Protein AF-A0AAD8Y9Z1-F1 (afdb_monomer)

Solvent-accessible surface area (backbone atoms only — not comparable to full-atom values): 12744 Å² total; per-residue (Å²): 56,41,36,60,67,57,74,85,41,56,61,44,37,53,50,52,53,59,34,51,79,66,74,46,65,76,42,89,42,43,94,87,45,38,64,59,50,22,60,72,66,32,33,44,36,36,51,48,40,42,72,58,54,50,50,51,53,49,57,49,51,54,58,46,68,75,44,57,73,68,56,39,51,51,52,52,50,39,46,50,50,26,47,54,29,51,54,22,44,29,43,40,72,59,45,61,92,66,98,69,80,74,51,71,68,59,20,52,52,22,42,53,52,25,58,69,42,42,66,60,38,51,51,32,36,68,74,53,27,45,61,58,40,41,62,57,20,61,48,61,63,38,37,42,32,36,90,58,84,56,58,43,71,57,52,51,50,38,51,46,53,73,42,52,72,33,42,36,38,56,42,80,92,58,75,33,56,45,24,32,32,38,95,92,57,61,47,81,51,70,82,51,36,55,44,61,40,92,100,48,88,86,80,92,74,64,89,83,58,79,74,72,92,59,89,71,76,79,77,77,75,77,77,91,124

Radius of gyration: 19.76 Å; Cα contacts (8 Å, |Δi|>4): 300; chains: 1; bounding box: 52×47×56 Å

Mean predicted aligned error: 6.7 Å

InterPro domains:
  IPR000873 AMP-dependent synthetase/ligase domain [PF00501] (1-208)
  IPR042099 ANL, N-terminal domain [G3DSA:3.40.50.12780] (1-222)
  IPR052987 Chloroplastic ATP-dependent AMP-binding Enzymes [PTHR43813] (1-208)

Foldseek 3Di:
DEEADDCPPLVVVVVVVVCVVVVHDYDYDHLVCQLVCLLVVLDQEYEDEQVSLVVLLVVLVVVLVPDDPVSVVLLVVLLVLLLLLLVLVCLLLQLEDDPDGRDPVSNVVSVVSNVVSVVVNVVCLVPPLCVSCVSSSVNYNEYEYEDDFHALVSVSSCSSSVHHYKYFYAPPVGSGTFAIADPSRHNRDHPDRHGGDVVHDDDDDDPPPPDDPDPDPDDDPPDDD

Sequence (225 aa):
MVTMLPVWHITERAAELCMFSRGCKLVYSSVKHVKADLALHKPHWMMLVPRVLEKISLGVQEKFAKKSKLARMMIHFFTMVAAKKNEHLNIAKGQVIGEKKPNPLRRLYARCVATLLTPLDLLGTALVWRKVKQALGGRQRLIVCGGSALSGKVEDFFSNVEVLLIVGYGLTECSPLLCHRRSDRNLIADGCVGYPLTKTEVRVVDPDAFVQDVERAPVSTVQRG

Secondary structure (DSSP, 8-state):
-EE-S-TTSHHHHHHHHHHHTTTPPPEE--TTTHHHHHHHH--SEEEE-HHHHHHHHHHHHHHHHTS-HHHHHHHHHHHHHHHHHHHHHHHHHT---SSSPPPHHHHHHHHHHHHHHHHHHHHHIIIIIHHHHHHTTS---EEEE-SS---HHHHHHHHHTT--EEEEE--GGGSS-SEE--SSS----TT---EEPTT-------TTS------PPPPP-----

pLDDT: mean 87.61, std 12.17, range [33.31, 96.31]

Nearest PDB structures (foldseek):
  3ipl-assembly1_A  TM=7.921E-01  e=1.518E-04  Staphylococcus aureus subsp. aureus N315
  5oe3-assembly3_C  TM=8.035E-01  e=4.103E-04  Pseudomonas aeruginosa PAO1
  5oe6-assembly3_C  TM=8.141E-01  e=6.945E-04  Pseudomonas aeruginosa PAO1
  5bur-assembly1_A  TM=7.218E-01  e=1.918E-04  Bacillus subtilis subsp. subtilis str. 168
  5c5h-assembly1_A  TM=7.646E-01  e=4.612E-04  Escherichia coli K-12

Structure (mmCIF, N/CA/C/O backbone):
data_AF-A0AAD8Y9Z1-F1
#
_entry.id   AF-A0AAD8Y9Z1-F1
#
loop_
_atom_site.group_PDB
_atom_site.id
_atom_site.type_symbol
_atom_site.label_atom_id
_atom_site.label_alt_id
_atom_site.label_comp_id
_atom_site.label_asym_id
_atom_site.label_entity_id
_atom_site.label_seq_id
_atom_site.pdbx_PDB_ins_code
_atom_site.Cartn_x
_atom_site.Cartn_y
_atom_site.Cartn_z
_atom_site.occupancy
_atom_site.B_iso_or_equiv
_atom_site.auth_seq_id
_atom_site.auth_comp_id
_atom_site.auth_asym_id
_atom_site.auth_atom_id
_atom_site.pdbx_PDB_model_num
ATOM 1 N N . MET A 1 1 ? -10.982 6.403 -8.120 1.00 92.56 1 MET A N 1
ATOM 2 C CA . MET A 1 1 ? -9.688 6.597 -7.450 1.00 92.56 1 MET A CA 1
ATOM 3 C C . MET A 1 1 ? -9.712 7.958 -6.784 1.00 92.56 1 MET A C 1
ATOM 5 O O . MET A 1 1 ? -10.226 8.882 -7.401 1.00 92.56 1 MET A O 1
ATOM 9 N N . VAL A 1 2 ? -9.241 8.066 -5.542 1.00 93.31 2 VAL A N 1
ATOM 10 C CA . VAL A 1 2 ? -8.924 9.376 -4.951 1.00 93.31 2 VAL A CA 1
ATOM 11 C C . VAL A 1 2 ? -7.457 9.661 -5.226 1.00 93.31 2 VAL A C 1
ATOM 13 O O . VAL A 1 2 ? -6.614 8.788 -5.003 1.00 93.31 2 VAL A O 1
ATOM 16 N N . THR A 1 3 ? -7.191 10.865 -5.715 1.00 91.12 3 THR A N 1
ATOM 17 C CA . THR A 1 3 ? -5.856 11.372 -6.002 1.00 91.12 3 THR A CA 1
ATOM 18 C C . THR A 1 3 ? -5.578 12.647 -5.220 1.00 91.12 3 THR A C 1
ATOM 20 O O . THR A 1 3 ? -6.490 13.412 -4.902 1.00 91.12 3 THR A O 1
ATOM 23 N N . MET A 1 4 ? -4.309 12.841 -4.871 1.00 87.31 4 MET A N 1
ATOM 24 C CA . MET A 1 4 ? -3.815 14.011 -4.147 1.00 87.31 4 MET A CA 1
ATOM 25 C C . MET A 1 4 ? -2.599 14.656 -4.806 1.00 87.31 4 MET A C 1
ATOM 27 O O . MET A 1 4 ? -2.107 15.673 -4.312 1.00 87.31 4 MET A O 1
ATOM 31 N N . LEU A 1 5 ? -2.075 14.034 -5.860 1.00 87.88 5 LEU A N 1
ATOM 32 C CA . LEU A 1 5 ? -0.939 14.551 -6.598 1.00 87.88 5 LEU A CA 1
ATOM 33 C C . LEU A 1 5 ? -1.440 15.487 -7.704 1.00 87.88 5 LEU A C 1
ATOM 35 O O . LEU A 1 5 ? -2.553 15.319 -8.203 1.00 87.88 5 LEU A O 1
ATOM 39 N N . PRO A 1 6 ? -0.644 16.487 -8.100 1.00 89.00 6 PRO A N 1
ATOM 40 C CA . PRO A 1 6 ? -0.992 17.311 -9.243 1.00 89.00 6 PRO A CA 1
ATOM 41 C C . PRO A 1 6 ? -0.993 16.513 -10.550 1.00 89.00 6 PRO A C 1
ATOM 43 O O . PRO A 1 6 ? -0.136 15.655 -10.757 1.00 89.00 6 PRO A O 1
ATOM 46 N N . VAL A 1 7 ? -1.875 16.885 -11.479 1.00 89.56 7 VAL A N 1
ATOM 47 C CA . VAL A 1 7 ? -2.015 16.247 -12.804 1.00 89.56 7 VAL A CA 1
ATOM 48 C C . VAL A 1 7 ? -0.753 16.302 -13.674 1.00 89.56 7 VAL A C 1
ATOM 50 O O . VAL A 1 7 ? -0.623 15.518 -14.609 1.00 89.56 7 VAL A O 1
ATOM 53 N N . TRP A 1 8 ? 0.178 17.218 -13.392 1.00 90.81 8 TRP A N 1
ATOM 54 C CA . TRP A 1 8 ? 1.470 17.313 -14.084 1.00 90.81 8 TRP A CA 1
ATOM 55 C C . TRP A 1 8 ? 2.547 16.393 -13.496 1.00 90.81 8 TRP A C 1
ATOM 57 O O . TRP A 1 8 ? 3.600 16.218 -14.103 1.00 90.81 8 TRP A O 1
ATOM 67 N N . HIS A 1 9 ? 2.310 15.782 -12.332 1.00 91.62 9 HIS A N 1
ATOM 68 C CA . HIS A 1 9 ? 3.215 14.777 -11.791 1.00 91.62 9 HIS A CA 1
ATOM 69 C C . HIS A 1 9 ? 3.069 13.481 -12.594 1.00 91.62 9 HIS A C 1
ATOM 71 O O . HIS A 1 9 ? 1.982 12.906 -12.660 1.00 91.62 9 HIS A O 1
ATOM 77 N N . ILE A 1 10 ? 4.158 12.985 -13.185 1.00 92.56 10 ILE A N 1
ATOM 78 C CA . ILE A 1 10 ? 4.092 11.901 -14.177 1.00 92.56 10 ILE A CA 1
ATOM 79 C C . ILE A 1 10 ? 3.438 10.615 -13.641 1.00 92.56 10 ILE A C 1
ATOM 81 O O . ILE A 1 10 ? 2.649 9.986 -14.345 1.00 92.56 10 ILE A O 1
ATOM 85 N N . THR A 1 11 ? 3.690 10.249 -12.377 1.00 91.31 11 THR A N 1
ATOM 86 C CA . THR A 1 11 ? 3.082 9.065 -11.748 1.00 91.31 11 THR A CA 1
ATOM 87 C C . THR A 1 11 ? 1.577 9.213 -11.631 1.00 91.31 11 THR A C 1
ATOM 89 O O . THR A 1 11 ? 0.845 8.253 -11.862 1.00 91.31 11 THR A O 1
ATOM 92 N N . GLU A 1 12 ? 1.120 10.423 -11.319 1.00 91.94 12 GLU A N 1
ATOM 93 C CA . GLU A 1 12 ? -0.300 10.697 -11.199 1.00 91.94 12 GLU A CA 1
ATOM 94 C C . GLU A 1 12 ? -0.952 10.704 -12.572 1.00 91.94 12 GLU A C 1
ATOM 96 O O . GLU A 1 12 ? -1.912 9.978 -12.799 1.00 91.94 12 GLU A O 1
ATOM 101 N N . ARG A 1 13 ? -0.355 11.416 -13.531 1.00 93.06 13 ARG A N 1
ATOM 102 C CA . ARG A 1 13 ? -0.834 11.455 -14.912 1.00 93.06 13 ARG A CA 1
ATOM 103 C C . ARG A 1 13 ? -1.013 10.051 -15.493 1.00 93.06 13 ARG A C 1
ATOM 105 O O . ARG A 1 13 ? -2.051 9.759 -16.082 1.00 93.06 13 ARG A O 1
ATOM 112 N N . ALA A 1 14 ? -0.030 9.170 -15.302 1.00 92.69 14 ALA A N 1
ATOM 113 C CA . ALA A 1 14 ? -0.107 7.784 -15.758 1.00 92.69 14 ALA A CA 1
ATOM 114 C C . ALA A 1 14 ? -1.211 6.988 -15.035 1.00 92.69 14 ALA A C 1
ATOM 116 O O . ALA A 1 14 ? -1.967 6.255 -15.680 1.00 92.69 14 ALA A O 1
ATOM 117 N N . ALA A 1 15 ? -1.338 7.143 -13.712 1.00 92.12 15 ALA A N 1
ATOM 118 C CA . ALA A 1 15 ? -2.382 6.487 -12.927 1.00 92.12 15 ALA A CA 1
ATOM 119 C C . ALA A 1 15 ? -3.789 6.952 -13.340 1.00 92.12 15 ALA A C 1
ATOM 121 O O . ALA A 1 15 ? -4.679 6.121 -13.531 1.00 92.12 15 ALA A O 1
ATOM 122 N N . GLU A 1 16 ? -3.989 8.254 -13.543 1.00 94.00 16 GLU A N 1
ATOM 123 C CA . GLU A 1 16 ? -5.253 8.833 -13.999 1.00 94.00 16 GLU A CA 1
ATOM 124 C C . GLU A 1 16 ? -5.655 8.302 -15.371 1.00 94.00 16 GLU A C 1
ATOM 126 O O . GLU A 1 16 ? -6.776 7.826 -15.523 1.00 94.00 16 GLU A O 1
ATOM 131 N N . LEU A 1 17 ? -4.748 8.302 -16.353 1.00 94.00 17 LEU A N 1
ATOM 132 C CA . LEU A 1 17 ? -5.020 7.761 -17.691 1.00 94.00 17 LEU A CA 1
ATOM 133 C C . LEU A 1 17 ? -5.364 6.261 -17.643 1.00 94.00 17 LEU A C 1
ATOM 135 O O . LEU A 1 17 ? -6.298 5.798 -18.305 1.00 94.00 17 LEU A O 1
ATOM 139 N N . CYS A 1 18 ? -4.662 5.493 -16.806 1.00 92.62 18 CYS A N 1
ATOM 140 C CA . CYS A 1 18 ? -4.947 4.074 -16.584 1.00 92.62 18 CYS A CA 1
ATOM 141 C C . CYS A 1 18 ? -6.341 3.842 -15.974 1.00 92.62 18 CYS A C 1
ATOM 143 O O . CYS A 1 18 ? -7.026 2.873 -16.313 1.00 92.62 18 CYS A O 1
ATOM 145 N N . MET A 1 19 ? -6.782 4.735 -15.090 1.00 94.50 19 MET A N 1
ATOM 146 C CA . MET A 1 19 ? -8.105 4.679 -14.473 1.00 94.50 19 MET A CA 1
ATOM 147 C C . MET A 1 19 ? -9.204 5.177 -15.418 1.00 94.50 19 MET A C 1
ATOM 149 O O . MET A 1 19 ? -10.253 4.540 -15.510 1.00 94.50 19 MET A O 1
ATOM 153 N N . PHE A 1 20 ? -8.967 6.260 -16.159 1.00 93.00 20 PHE A N 1
ATOM 154 C CA . PHE A 1 20 ? -9.898 6.787 -17.157 1.00 93.00 20 PHE A CA 1
ATOM 155 C C . PHE A 1 20 ? -10.171 5.776 -18.269 1.00 93.00 20 PHE A C 1
ATOM 157 O O . PHE A 1 20 ? -11.331 5.532 -18.587 1.00 93.00 20 PHE A O 1
ATOM 164 N N .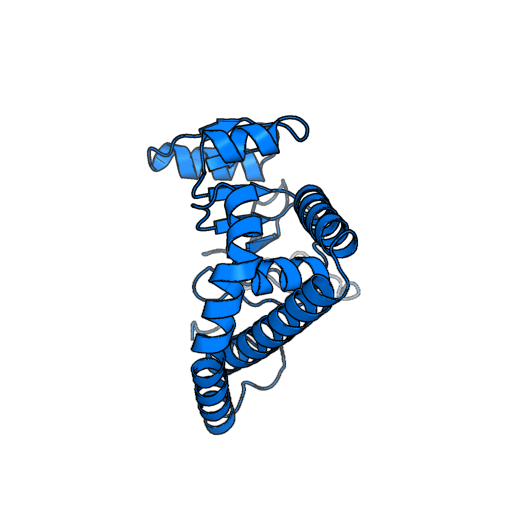 SER A 1 21 ? -9.134 5.107 -18.787 1.00 96.31 21 SER A N 1
ATOM 165 C CA . SER A 1 21 ? -9.290 4.033 -19.787 1.00 96.31 21 SER A CA 1
ATOM 166 C C . SER A 1 21 ? -10.110 2.833 -19.290 1.00 96.31 21 SER A C 1
ATOM 168 O O . SER A 1 21 ? -10.553 2.014 -20.089 1.00 96.31 21 SER A O 1
ATOM 170 N N . ARG A 1 22 ? -10.348 2.731 -17.977 1.00 95.25 22 ARG A N 1
ATOM 171 C CA . ARG A 1 22 ? -11.180 1.702 -17.332 1.00 95.25 22 ARG A CA 1
ATOM 172 C C . ARG A 1 22 ? -12.556 2.216 -16.898 1.00 95.25 22 ARG A C 1
ATOM 174 O O . ARG A 1 22 ? -13.256 1.516 -16.171 1.00 95.25 22 ARG A O 1
ATOM 181 N N . GLY A 1 23 ? -12.932 3.438 -17.282 1.00 94.88 23 GLY A N 1
ATOM 182 C CA . GLY A 1 23 ? -14.198 4.056 -16.876 1.00 94.88 23 GLY A CA 1
ATOM 183 C C . GLY A 1 23 ? -14.288 4.340 -15.372 1.00 94.88 23 GLY A C 1
ATOM 184 O O . GLY A 1 23 ? -15.381 4.449 -14.815 1.00 94.88 23 GLY A O 1
ATOM 185 N N . CYS A 1 24 ? -13.153 4.428 -14.674 1.00 94.44 24 CYS A N 1
ATOM 186 C CA . CYS A 1 24 ? -13.145 4.690 -13.241 1.00 94.44 24 CYS A CA 1
ATOM 187 C C . CYS A 1 24 ? -13.461 6.162 -12.950 1.00 94.44 24 CYS A C 1
ATOM 189 O O . CYS A 1 24 ? -12.856 7.069 -13.513 1.00 94.44 24 CYS A O 1
ATOM 191 N N . LYS A 1 25 ? -14.312 6.407 -11.948 1.00 93.88 25 LYS A N 1
ATOM 192 C CA . LYS A 1 25 ? -14.498 7.747 -11.375 1.00 93.88 25 LYS A CA 1
ATOM 193 C C . LYS A 1 25 ? -13.212 8.228 -10.698 1.00 93.88 25 LYS A C 1
ATOM 195 O O . LYS A 1 25 ? -12.722 7.557 -9.780 1.00 93.88 25 LYS A O 1
ATOM 200 N N . LEU A 1 26 ? -12.716 9.398 -11.088 1.00 94.31 26 LEU A N 1
ATOM 201 C CA . LEU A 1 26 ? -11.628 10.103 -10.410 1.00 94.31 26 LEU A CA 1
ATOM 202 C C . LEU A 1 26 ? -12.170 11.168 -9.456 1.00 94.31 26 LEU A C 1
ATOM 204 O O . LEU A 1 26 ? -13.199 11.786 -9.717 1.00 94.31 26 LEU A O 1
ATOM 208 N N . VAL A 1 27 ? -11.492 11.336 -8.325 1.00 94.38 27 VAL A N 1
ATOM 209 C CA . VAL A 1 27 ? -11.802 12.342 -7.308 1.00 94.38 27 VAL A CA 1
ATOM 210 C C . VAL A 1 27 ? -10.501 13.041 -6.950 1.00 94.38 27 VAL A C 1
ATOM 212 O O . VAL A 1 27 ? -9.602 12.417 -6.383 1.00 94.38 27 VAL A O 1
ATOM 215 N N . TYR A 1 28 ? -10.427 14.325 -7.276 1.00 93.12 28 TYR A N 1
ATOM 216 C CA . TYR A 1 28 ? -9.308 15.188 -6.932 1.00 93.12 28 TYR A CA 1
ATOM 217 C C . TYR A 1 28 ? -9.497 15.723 -5.517 1.00 93.12 28 TYR A C 1
ATOM 219 O O . TYR A 1 28 ? -10.516 16.334 -5.211 1.00 93.12 28 TYR A O 1
ATOM 227 N N . SER A 1 29 ? -8.518 15.467 -4.659 1.00 92.38 29 SER A N 1
ATOM 228 C CA . SER A 1 29 ? -8.530 15.839 -3.248 1.00 92.38 29 SER A CA 1
ATOM 229 C C . SER A 1 29 ? -7.246 16.593 -2.898 1.00 92.38 29 SER A C 1
ATOM 231 O O . SER A 1 29 ? -6.248 16.540 -3.610 1.00 92.38 29 SER A O 1
ATOM 233 N N . SER A 1 30 ? -7.233 17.266 -1.749 1.00 87.50 30 SER A N 1
ATOM 234 C CA . SER A 1 30 ? -6.025 17.880 -1.185 1.00 87.50 30 SER A CA 1
ATOM 235 C C . SER A 1 30 ? -5.745 17.372 0.227 1.00 87.50 30 SER A C 1
ATOM 237 O O . SER A 1 30 ? -6.604 16.755 0.857 1.00 87.50 30 SER A O 1
ATOM 239 N N . VAL A 1 31 ? -4.545 17.633 0.762 1.00 83.19 31 VAL A N 1
ATOM 240 C CA . VAL A 1 31 ? -4.156 17.225 2.133 1.00 83.19 31 VAL A CA 1
ATOM 241 C C . VAL A 1 31 ? -5.151 17.716 3.187 1.00 83.19 31 VAL A C 1
ATOM 243 O O . VAL A 1 31 ? -5.361 17.043 4.193 1.00 83.19 31 VAL A O 1
ATOM 246 N N . LYS A 1 32 ? -5.799 18.859 2.938 1.00 86.38 32 LYS A N 1
ATOM 247 C CA . LYS A 1 32 ? -6.804 19.439 3.834 1.00 86.38 32 LYS A CA 1
ATOM 248 C C . LYS A 1 32 ? -8.147 18.698 3.770 1.00 86.38 32 LYS A C 1
ATOM 250 O O . LYS A 1 32 ? -8.758 18.481 4.812 1.00 86.38 32 LYS A O 1
ATOM 255 N N . HIS A 1 33 ? -8.585 18.285 2.579 1.00 89.81 33 HIS A N 1
ATOM 256 C CA . HIS A 1 33 ? -9.934 17.742 2.354 1.00 89.81 33 HIS A CA 1
ATOM 257 C C . HIS A 1 33 ? -10.002 16.212 2.295 1.00 89.81 33 HIS A C 1
ATOM 259 O O . HIS A 1 33 ? -11.079 15.651 2.484 1.00 89.81 33 HIS A O 1
ATOM 265 N N . VAL A 1 34 ? -8.862 15.520 2.175 1.00 87.44 34 VAL A N 1
ATOM 266 C CA . VAL A 1 34 ? -8.807 14.060 1.979 1.00 87.44 34 VAL A CA 1
ATOM 267 C C . VAL A 1 34 ? -9.645 13.270 2.970 1.00 87.44 34 VAL A C 1
ATOM 269 O O . VAL A 1 34 ? -10.324 12.325 2.594 1.00 87.44 34 VAL A O 1
ATOM 272 N N . LYS A 1 35 ? -9.674 13.663 4.242 1.00 87.50 35 LYS A N 1
ATOM 273 C CA . LYS A 1 35 ? -10.479 12.959 5.242 1.00 87.50 35 LYS A CA 1
ATOM 274 C C . LYS A 1 35 ? -11.981 13.023 4.922 1.00 87.50 35 LYS A C 1
ATOM 276 O O . LYS A 1 35 ? -12.674 12.023 5.095 1.00 87.50 35 LYS A O 1
ATOM 281 N N . ALA A 1 36 ? -12.474 14.185 4.494 1.00 90.81 36 ALA A N 1
ATOM 282 C CA . ALA A 1 36 ? -13.869 14.369 4.106 1.00 90.81 36 ALA A CA 1
ATOM 283 C C . ALA A 1 36 ? -14.168 13.622 2.798 1.00 90.81 36 ALA A C 1
ATOM 285 O O . ALA A 1 36 ? -15.143 12.875 2.728 1.00 90.81 36 ALA A O 1
ATOM 286 N N . ASP A 1 37 ? -13.271 13.721 1.817 1.00 93.12 37 ASP A N 1
ATOM 287 C CA . ASP A 1 37 ? -13.437 13.099 0.500 1.00 93.12 37 ASP A CA 1
ATOM 288 C C . ASP A 1 37 ? -13.409 11.566 0.574 1.00 93.12 37 ASP A C 1
ATOM 290 O O . ASP A 1 37 ? -14.201 10.888 -0.087 1.00 93.12 37 ASP A O 1
ATOM 294 N N . LEU A 1 38 ? -12.556 10.993 1.431 1.00 91.69 38 LEU A N 1
ATOM 295 C CA . LEU A 1 38 ? -12.525 9.553 1.702 1.00 91.69 38 LEU A CA 1
ATOM 296 C C . LEU A 1 38 ? -13.829 9.068 2.343 1.00 91.69 38 LEU A C 1
ATOM 298 O O . LEU A 1 38 ? -14.337 8.010 1.962 1.00 91.69 38 LEU A O 1
ATOM 302 N N . ALA A 1 39 ? -14.391 9.836 3.281 1.00 91.19 39 ALA A N 1
ATOM 303 C CA . ALA A 1 39 ? -15.659 9.500 3.923 1.00 91.19 39 ALA A CA 1
ATOM 304 C C . ALA A 1 39 ? -16.847 9.592 2.947 1.00 91.19 39 ALA A C 1
ATOM 306 O O . ALA A 1 39 ? -17.733 8.733 2.981 1.00 91.19 39 ALA A O 1
ATOM 307 N N . LEU A 1 40 ? -16.836 10.593 2.061 1.00 94.25 40 LEU A N 1
ATOM 308 C CA . LEU A 1 40 ? -17.886 10.840 1.074 1.00 94.25 40 LEU A CA 1
ATOM 309 C C . LEU A 1 40 ? -17.848 9.829 -0.079 1.00 94.25 40 LEU A C 1
ATOM 311 O O . LEU A 1 40 ? -18.849 9.183 -0.388 1.00 94.25 40 LEU A O 1
ATOM 315 N N . HIS A 1 41 ? -16.692 9.670 -0.725 1.00 94.69 41 HIS A N 1
ATOM 316 C CA . HIS A 1 41 ? -16.572 8.890 -1.957 1.00 94.69 41 HIS A CA 1
ATOM 317 C C . HIS A 1 41 ? -16.192 7.425 -1.733 1.00 94.69 41 HIS A C 1
ATOM 319 O O . HIS A 1 41 ? -16.447 6.595 -2.614 1.00 94.69 41 HIS A O 1
ATOM 325 N N . LYS A 1 42 ? -15.625 7.084 -0.567 1.00 94.50 42 LYS A N 1
ATOM 326 C CA . LYS A 1 42 ? -15.272 5.711 -0.164 1.00 94.50 42 LYS A CA 1
ATOM 327 C C . LYS A 1 42 ? -14.532 4.958 -1.286 1.00 94.50 42 LYS A C 1
ATOM 329 O O . LYS A 1 42 ? -15.108 4.023 -1.859 1.00 94.50 42 LYS A O 1
ATOM 334 N N . PRO A 1 43 ? -13.328 5.403 -1.690 1.00 94.56 43 PRO A N 1
ATOM 335 C CA . PRO A 1 43 ? -12.662 4.915 -2.896 1.00 94.56 43 PRO A CA 1
ATOM 336 C C . PRO A 1 43 ? -12.155 3.474 -2.764 1.00 94.56 43 PRO A C 1
ATOM 338 O O . PRO A 1 43 ? -11.796 3.020 -1.684 1.00 94.56 43 PRO A O 1
ATOM 341 N N . HIS A 1 44 ? -12.057 2.779 -3.901 1.00 94.88 44 HIS A N 1
ATOM 342 C CA . HIS A 1 44 ? -11.407 1.464 -3.995 1.00 94.88 44 HIS A CA 1
ATOM 343 C C . HIS A 1 44 ? -9.891 1.560 -4.221 1.00 94.88 44 HIS A C 1
ATOM 345 O O . HIS A 1 44 ? -9.152 0.671 -3.811 1.00 94.88 44 HIS A O 1
ATOM 351 N N . TRP A 1 45 ? -9.442 2.633 -4.871 1.00 94.19 45 TRP A N 1
ATOM 352 C CA . TRP A 1 45 ? -8.052 2.861 -5.264 1.00 94.19 45 TRP A CA 1
ATOM 353 C C . TRP A 1 45 ? -7.622 4.235 -4.777 1.00 94.19 45 TRP A C 1
ATOM 355 O O . TRP A 1 45 ? -8.381 5.202 -4.935 1.00 94.19 45 TRP A O 1
ATOM 365 N N . MET A 1 46 ? -6.426 4.313 -4.208 1.00 93.81 46 MET A N 1
ATOM 366 C CA . MET A 1 46 ? -5.836 5.555 -3.722 1.00 93.81 46 MET A CA 1
ATOM 367 C C . MET A 1 46 ? -4.393 5.650 -4.199 1.00 93.81 46 MET A C 1
ATOM 369 O O . MET A 1 46 ? -3.636 4.693 -4.037 1.00 93.81 46 MET A O 1
ATOM 373 N N . MET A 1 47 ? -4.038 6.801 -4.763 1.00 92.31 47 MET A N 1
ATOM 374 C CA . MET A 1 47 ? -2.661 7.142 -5.101 1.00 92.31 47 MET A CA 1
ATOM 375 C C . MET A 1 47 ? -2.152 8.123 -4.048 1.00 92.31 47 MET A C 1
ATOM 377 O O . MET A 1 47 ? -2.664 9.238 -3.939 1.00 92.31 47 MET A O 1
ATOM 381 N N . LEU A 1 48 ? -1.219 7.676 -3.206 1.00 91.75 48 LEU A N 1
ATOM 382 C CA . LEU A 1 48 ? -0.729 8.438 -2.057 1.00 91.75 48 LEU A CA 1
ATOM 383 C C . LEU A 1 48 ? 0.797 8.524 -2.078 1.00 91.75 48 LEU A C 1
ATOM 385 O O . LEU A 1 48 ? 1.478 7.684 -2.653 1.00 91.75 48 LEU A O 1
ATOM 389 N N . VAL A 1 49 ? 1.339 9.538 -1.409 1.00 91.12 49 VAL A N 1
ATOM 390 C CA . VAL A 1 49 ? 2.787 9.695 -1.209 1.00 91.12 49 VAL A CA 1
ATOM 391 C C . VAL A 1 49 ? 3.192 9.266 0.202 1.00 91.12 49 VAL A C 1
ATOM 393 O O . VAL A 1 49 ? 2.359 9.368 1.116 1.00 91.12 49 VAL A O 1
ATOM 396 N N . PRO A 1 50 ? 4.461 8.873 0.432 1.00 91.88 50 PRO A N 1
ATOM 397 C CA . PRO A 1 50 ? 4.931 8.423 1.743 1.00 91.88 50 PRO A CA 1
ATOM 398 C C . PRO A 1 50 ? 4.578 9.377 2.882 1.00 91.88 50 PRO A C 1
ATOM 400 O O . PRO A 1 50 ? 4.034 8.958 3.901 1.00 91.88 50 PRO A O 1
ATOM 403 N N . ARG A 1 51 ? 4.730 10.687 2.665 1.00 90.44 51 ARG A N 1
ATOM 404 C CA . ARG A 1 51 ? 4.407 11.704 3.673 1.00 90.44 51 ARG A CA 1
ATOM 405 C C . ARG A 1 51 ? 2.941 11.701 4.118 1.00 90.44 51 ARG A C 1
ATOM 407 O O . ARG A 1 51 ? 2.641 12.024 5.267 1.00 90.44 51 ARG A O 1
ATOM 414 N N . VAL A 1 52 ? 2.012 11.381 3.217 1.00 90.06 52 VAL A N 1
ATOM 415 C CA . VAL A 1 52 ? 0.582 11.291 3.551 1.00 90.06 52 VAL A CA 1
ATOM 416 C C . VAL A 1 52 ? 0.318 10.020 4.354 1.00 90.06 52 VAL A C 1
ATOM 418 O O . VAL A 1 52 ? -0.381 1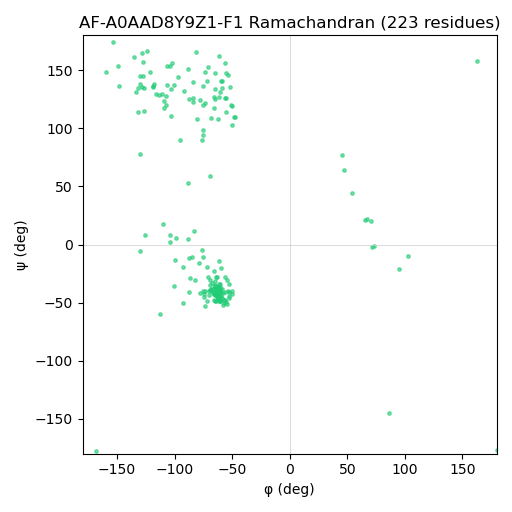0.080 5.364 1.00 90.06 52 VAL A O 1
ATOM 421 N N . LEU A 1 53 ? 0.922 8.897 3.959 1.00 92.25 53 LEU A N 1
ATOM 422 C CA . LEU A 1 53 ? 0.818 7.627 4.680 1.00 92.25 53 LEU A CA 1
ATOM 423 C C . LEU A 1 53 ? 1.379 7.719 6.100 1.00 92.25 53 LEU A C 1
ATOM 425 O O . LEU A 1 53 ? 0.700 7.306 7.036 1.00 92.25 53 LEU A O 1
ATOM 429 N N . GLU A 1 54 ? 2.546 8.341 6.270 1.00 93.25 54 GLU A N 1
ATOM 430 C CA . GLU A 1 54 ? 3.145 8.634 7.577 1.00 93.25 54 GLU A CA 1
ATOM 431 C C . GLU A 1 54 ? 2.209 9.457 8.464 1.00 93.25 54 GLU A C 1
ATOM 433 O O . GLU A 1 54 ? 1.978 9.123 9.625 1.00 93.25 54 GLU A O 1
ATOM 438 N N . LYS A 1 55 ? 1.626 10.535 7.924 1.00 91.12 55 LYS A N 1
ATOM 439 C CA . LYS A 1 55 ? 0.680 11.372 8.677 1.00 91.12 55 LYS A CA 1
ATOM 440 C C . LYS A 1 55 ? -0.567 10.593 9.087 1.00 91.12 55 LYS A C 1
ATOM 442 O O . LYS A 1 55 ? -1.061 10.775 10.198 1.00 91.12 55 LYS A O 1
ATOM 447 N N . ILE A 1 56 ? -1.076 9.727 8.211 1.00 90.56 56 ILE A N 1
ATOM 448 C CA . ILE A 1 56 ? -2.218 8.863 8.518 1.00 90.56 56 ILE A CA 1
ATOM 449 C C . ILE A 1 56 ? -1.848 7.876 9.629 1.00 90.56 56 ILE A C 1
ATOM 451 O O . ILE A 1 56 ? -2.596 7.769 10.602 1.00 90.56 56 ILE A O 1
ATOM 455 N N . SER A 1 57 ? -0.708 7.186 9.525 1.00 92.50 57 SER A N 1
ATOM 456 C CA . SER A 1 57 ? -0.280 6.213 10.535 1.00 92.50 57 SER A CA 1
ATOM 457 C C . SER A 1 57 ? -0.034 6.879 11.887 1.00 92.50 57 SER A C 1
ATOM 459 O O . SER A 1 57 ? -0.543 6.398 12.899 1.00 92.50 57 SER A O 1
ATOM 461 N N . LEU A 1 58 ? 0.647 8.029 11.910 1.00 92.88 58 LEU A N 1
ATOM 462 C CA . LEU A 1 58 ? 0.879 8.813 13.126 1.00 92.88 58 LEU A CA 1
ATOM 463 C C . LEU A 1 58 ? -0.441 9.277 13.749 1.00 92.88 58 LEU A C 1
ATOM 465 O O . LEU A 1 58 ? -0.684 9.043 14.929 1.00 92.88 58 LEU A O 1
ATOM 469 N N . GLY A 1 59 ? -1.355 9.835 12.950 1.00 91.31 59 GLY A N 1
ATOM 470 C CA . GLY A 1 59 ? -2.657 10.286 13.442 1.00 91.31 59 GLY A CA 1
ATOM 471 C C . GLY A 1 59 ? -3.535 9.152 13.991 1.00 91.31 59 GLY A C 1
ATOM 472 O O . GLY A 1 59 ? -4.370 9.378 14.871 1.00 91.31 59 GLY A O 1
ATOM 473 N N . VAL A 1 60 ? -3.371 7.919 13.500 1.00 92.12 60 VAL A N 1
ATOM 474 C CA . VAL A 1 60 ? -4.025 6.732 14.074 1.00 92.12 60 VAL A CA 1
ATOM 475 C C . VAL A 1 60 ? -3.352 6.321 15.386 1.00 92.12 60 VAL A C 1
ATOM 477 O O . VAL A 1 60 ? -4.051 6.092 16.374 1.00 92.12 60 VAL A O 1
ATOM 480 N N . GLN A 1 61 ? -2.020 6.286 15.427 1.00 91.06 61 GLN A N 1
ATOM 481 C CA . GLN A 1 61 ? -1.257 5.944 16.630 1.00 91.06 61 GLN A CA 1
ATOM 482 C C . GLN A 1 61 ? -1.515 6.932 17.779 1.00 91.06 61 GLN A C 1
ATOM 484 O O . GLN A 1 61 ? -1.751 6.505 18.907 1.00 91.06 61 GLN A O 1
ATOM 489 N N . GLU A 1 62 ? -1.597 8.234 17.506 1.00 92.81 62 GLU A N 1
ATOM 490 C CA . GLU A 1 62 ? -1.965 9.252 18.500 1.00 92.81 62 GLU A CA 1
ATOM 491 C C . GLU A 1 62 ? -3.373 9.030 19.068 1.00 92.81 62 GLU A C 1
ATOM 493 O O . GLU A 1 62 ? -3.606 9.154 20.275 1.00 92.81 62 GLU A O 1
ATOM 498 N N . LYS A 1 63 ? -4.338 8.660 18.214 1.00 91.06 63 LYS A N 1
ATOM 499 C CA . LYS A 1 63 ? -5.698 8.322 18.662 1.00 91.06 63 LYS A CA 1
ATOM 500 C C . LYS A 1 63 ? -5.715 7.077 19.534 1.00 91.06 63 LYS A C 1
ATOM 502 O O . LYS A 1 63 ? -6.528 7.008 20.452 1.00 91.06 63 LYS A O 1
ATOM 507 N N . PHE A 1 64 ? -4.853 6.104 19.253 1.00 91.44 64 PHE A N 1
ATOM 508 C CA . PHE A 1 64 ? -4.692 4.917 20.086 1.00 91.44 64 PHE A CA 1
ATOM 509 C C . PHE A 1 64 ? -4.026 5.254 21.422 1.00 91.44 64 PHE A C 1
ATOM 511 O O . PHE A 1 64 ? -4.491 4.784 22.459 1.00 91.44 64 PHE A O 1
ATOM 518 N N . ALA A 1 65 ? -3.022 6.132 21.428 1.00 90.19 65 ALA A N 1
ATOM 519 C CA . ALA A 1 65 ? -2.335 6.576 22.640 1.00 90.19 65 ALA A CA 1
ATOM 520 C C . ALA A 1 65 ? -3.272 7.290 23.633 1.00 90.19 65 ALA A C 1
ATOM 522 O O . ALA A 1 65 ? -3.137 7.110 24.841 1.00 90.19 65 ALA A O 1
ATOM 523 N N . LYS A 1 66 ? -4.269 8.033 23.134 1.00 92.94 66 LYS A N 1
ATOM 524 C CA . LYS A 1 66 ? -5.275 8.737 23.955 1.00 92.94 66 LYS A CA 1
ATOM 525 C C . LYS A 1 66 ? -6.366 7.830 24.550 1.00 92.94 66 LYS A C 1
ATOM 527 O O . LYS A 1 66 ? -7.227 8.316 25.279 1.00 92.94 66 LYS A O 1
ATOM 532 N N . LYS A 1 67 ? -6.397 6.530 24.230 1.00 92.38 67 LYS A N 1
ATOM 533 C CA . LYS A 1 67 ? -7.398 5.589 24.770 1.00 92.38 67 LYS A CA 1
ATOM 534 C C . LYS A 1 67 ? -7.027 5.092 26.175 1.00 92.38 67 LYS A C 1
ATOM 536 O O . LYS A 1 67 ? -5.893 5.224 26.634 1.00 92.38 67 LYS A O 1
ATOM 541 N N . SER A 1 68 ? -8.004 4.482 26.855 1.00 93.81 68 SER A N 1
ATOM 542 C CA . SER A 1 68 ? -7.813 3.868 28.174 1.00 93.81 68 SER A CA 1
ATOM 543 C C . SER A 1 68 ? -6.701 2.809 28.158 1.00 93.81 68 SER A C 1
ATOM 545 O O . SER A 1 68 ? -6.386 2.229 27.116 1.00 93.81 68 SER A O 1
ATOM 547 N N . LYS A 1 69 ? -6.098 2.536 29.325 1.00 93.12 69 LYS A N 1
ATOM 548 C CA . LYS A 1 69 ? -5.017 1.539 29.467 1.00 93.12 69 LYS A CA 1
ATOM 549 C C . LYS A 1 69 ? -5.416 0.170 28.898 1.00 93.12 69 LYS A C 1
ATOM 551 O O . LYS A 1 69 ? -4.647 -0.415 28.141 1.00 93.12 69 LYS A O 1
ATOM 556 N N . LEU A 1 70 ? -6.639 -0.284 29.188 1.00 91.38 70 LEU A N 1
ATOM 557 C CA . LEU A 1 70 ? -7.170 -1.553 28.682 1.00 91.38 70 LEU A CA 1
ATOM 558 C C . LEU A 1 70 ? -7.282 -1.560 27.151 1.00 91.38 70 LEU A C 1
ATOM 560 O O . LEU A 1 70 ? -6.828 -2.494 26.498 1.00 91.38 70 LEU A O 1
ATOM 564 N N . ALA A 1 71 ? -7.813 -0.487 26.559 1.00 91.38 71 ALA A N 1
ATOM 565 C CA . ALA A 1 71 ? -7.923 -0.380 25.108 1.00 91.38 71 ALA A CA 1
ATOM 566 C C . ALA A 1 71 ? -6.545 -0.367 24.426 1.00 91.38 71 ALA A C 1
ATOM 568 O O . ALA A 1 71 ? -6.377 -0.998 23.387 1.00 91.38 71 ALA A O 1
ATOM 569 N N . ARG A 1 72 ? -5.542 0.298 25.017 1.00 93.06 72 ARG A N 1
ATOM 570 C CA . ARG A 1 72 ? -4.160 0.268 24.508 1.00 93.06 72 ARG A CA 1
ATOM 571 C C . ARG A 1 72 ? -3.556 -1.132 24.555 1.00 93.06 72 ARG A C 1
ATOM 573 O O . ARG A 1 72 ? -2.940 -1.542 23.578 1.00 93.06 72 ARG A O 1
ATOM 580 N N . MET A 1 73 ? -3.776 -1.869 25.644 1.00 93.12 73 MET A N 1
ATOM 581 C CA . MET A 1 73 ? -3.334 -3.261 25.764 1.00 93.12 73 MET A CA 1
ATOM 582 C C . MET A 1 73 ? -3.968 -4.139 24.679 1.00 93.12 73 MET A C 1
ATOM 584 O O . MET A 1 73 ? -3.255 -4.871 23.999 1.00 93.12 73 MET A O 1
ATOM 588 N N . MET A 1 74 ? -5.280 -4.011 24.454 1.00 92.56 74 MET A N 1
ATOM 589 C CA . MET A 1 74 ? -5.971 -4.740 23.384 1.00 92.56 74 MET A CA 1
ATOM 590 C C . MET A 1 74 ? -5.418 -4.390 21.996 1.00 92.56 74 MET A C 1
ATOM 592 O O . MET A 1 74 ? -5.159 -5.282 21.196 1.00 92.56 74 MET A O 1
ATOM 596 N N . ILE A 1 75 ? -5.208 -3.102 21.703 1.00 93.75 75 ILE A N 1
ATOM 597 C CA . ILE A 1 75 ? -4.646 -2.652 20.419 1.00 93.75 75 ILE A CA 1
ATOM 598 C C . ILE A 1 75 ? -3.239 -3.220 20.214 1.00 93.75 75 ILE A C 1
ATOM 600 O O . ILE A 1 75 ? -2.931 -3.704 19.126 1.00 93.75 75 ILE A O 1
ATOM 604 N N . HIS A 1 76 ? -2.395 -3.192 21.247 1.00 94.12 76 HIS A N 1
ATOM 605 C CA . HIS A 1 76 ? -1.054 -3.764 21.185 1.00 94.12 76 HIS A CA 1
ATOM 606 C C . HIS A 1 76 ? -1.107 -5.276 20.938 1.00 94.12 76 HIS A C 1
ATOM 608 O O . HIS 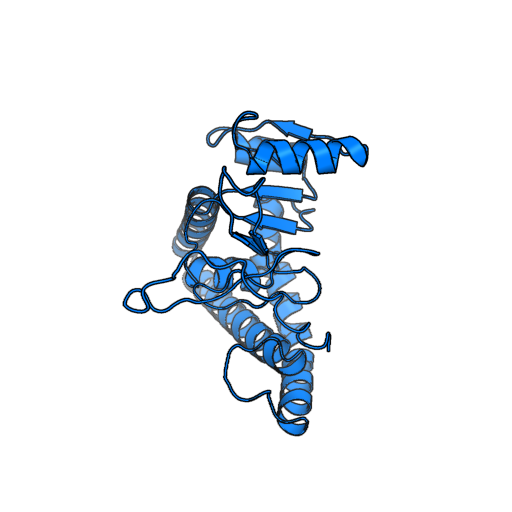A 1 76 ? -0.429 -5.780 20.047 1.00 94.12 76 HIS A O 1
ATOM 614 N N . PHE A 1 77 ? -1.967 -5.990 21.667 1.00 95.12 77 PHE A N 1
ATOM 615 C CA . PHE A 1 77 ? -2.176 -7.425 21.491 1.00 95.12 77 PHE A CA 1
ATOM 616 C C . PHE A 1 77 ? -2.592 -7.773 20.056 1.00 95.12 77 PHE A C 1
ATOM 618 O O . PHE A 1 77 ? -1.947 -8.601 19.417 1.00 95.12 77 PHE A O 1
ATOM 625 N N . PHE A 1 78 ? -3.602 -7.095 19.503 1.00 95.19 78 PHE A N 1
ATOM 626 C CA . PHE A 1 78 ? -4.032 -7.347 18.126 1.00 95.19 78 PHE A CA 1
ATOM 627 C C . PHE A 1 78 ? -2.983 -6.934 17.091 1.00 95.19 78 PHE A C 1
ATOM 629 O O . PHE A 1 78 ? -2.845 -7.615 16.080 1.00 95.19 78 PHE A O 1
ATOM 636 N N . THR A 1 79 ? -2.202 -5.876 17.341 1.00 94.62 79 THR A N 1
ATOM 637 C CA . THR A 1 79 ? -1.059 -5.523 16.476 1.00 94.62 79 THR A CA 1
ATOM 638 C C . THR A 1 79 ? -0.041 -6.661 16.427 1.00 94.62 79 THR A C 1
ATOM 640 O O . THR A 1 79 ? 0.421 -7.016 15.348 1.00 94.62 79 THR A O 1
ATOM 643 N N . MET A 1 80 ? 0.281 -7.263 17.576 1.00 95.12 80 MET A N 1
ATOM 644 C CA . MET A 1 80 ? 1.227 -8.382 17.659 1.00 95.12 80 MET A CA 1
ATOM 645 C C . MET A 1 80 ? 0.706 -9.634 16.949 1.00 95.12 80 MET A C 1
ATOM 647 O O . MET A 1 80 ? 1.458 -10.287 16.227 1.00 95.12 80 MET A O 1
ATOM 651 N N . VAL A 1 81 ? -0.581 -9.954 17.116 1.00 95.25 81 VAL A N 1
ATOM 652 C CA . VAL A 1 81 ? -1.233 -11.073 16.415 1.00 95.25 81 VAL A CA 1
ATOM 653 C C . VAL A 1 81 ? -1.183 -10.864 14.901 1.00 95.25 81 VAL A C 1
ATOM 655 O O . VAL A 1 81 ? -0.756 -11.769 14.180 1.00 95.25 81 VAL A O 1
ATOM 658 N N . ALA A 1 82 ? -1.554 -9.670 14.430 1.00 95.06 82 ALA A N 1
ATOM 659 C CA . ALA A 1 82 ? -1.530 -9.314 13.015 1.00 95.06 82 ALA A CA 1
ATOM 660 C C . ALA A 1 82 ? -0.107 -9.387 12.443 1.00 95.06 82 ALA A C 1
ATOM 662 O O . ALA A 1 82 ? 0.113 -10.038 11.423 1.00 95.06 82 ALA A O 1
ATOM 663 N N . ALA A 1 83 ? 0.878 -8.815 13.144 1.00 94.00 83 ALA A N 1
ATOM 664 C CA . ALA A 1 83 ? 2.282 -8.862 12.744 1.00 94.00 83 ALA A CA 1
ATOM 665 C C . ALA A 1 83 ? 2.787 -10.306 12.625 1.00 94.00 83 ALA A C 1
ATOM 667 O O . ALA A 1 83 ? 3.384 -10.674 11.611 1.00 94.00 83 ALA A O 1
ATOM 668 N N . LYS A 1 84 ? 2.484 -11.157 13.616 1.00 94.88 84 LYS A N 1
ATOM 669 C CA . LYS A 1 84 ? 2.932 -12.554 13.612 1.00 94.88 84 LYS A CA 1
ATOM 670 C C . LYS A 1 84 ? 2.267 -13.370 12.506 1.00 94.88 84 LYS A C 1
ATOM 672 O O . LYS A 1 84 ? 2.929 -14.153 11.824 1.00 94.88 84 LYS A O 1
ATOM 677 N N . LYS A 1 85 ? 0.968 -13.159 12.281 1.00 94.56 85 LYS A N 1
ATOM 678 C CA . LYS A 1 85 ? 0.236 -13.756 11.158 1.00 94.56 85 LYS A CA 1
ATOM 679 C C . LYS A 1 85 ? 0.840 -13.319 9.823 1.00 94.56 85 LYS A C 1
ATOM 681 O O . LYS A 1 85 ? 1.088 -14.174 8.977 1.00 94.56 85 LYS A O 1
ATOM 686 N N . ASN A 1 86 ? 1.091 -12.024 9.638 1.00 92.50 86 ASN A N 1
ATOM 687 C CA . ASN A 1 86 ? 1.643 -11.461 8.406 1.00 92.50 86 ASN A CA 1
ATOM 688 C C . ASN A 1 86 ? 3.038 -12.022 8.100 1.00 92.50 86 ASN A C 1
ATOM 690 O O . ASN A 1 86 ? 3.281 -12.465 6.979 1.00 92.50 86 ASN A O 1
ATOM 694 N N . GLU A 1 87 ? 3.912 -12.113 9.104 1.00 91.12 87 GLU A N 1
ATOM 695 C CA . GLU A 1 87 ? 5.227 -12.754 8.986 1.00 91.12 87 GLU A CA 1
ATOM 696 C C . GLU A 1 87 ? 5.099 -14.200 8.468 1.00 91.12 87 GLU A C 1
ATOM 698 O O . GLU A 1 87 ? 5.721 -14.587 7.474 1.00 91.12 87 GLU A O 1
ATOM 703 N N . HIS A 1 88 ? 4.234 -15.002 9.094 1.00 91.94 88 HIS A N 1
ATOM 704 C CA . HIS A 1 88 ? 4.028 -16.394 8.701 1.00 91.94 88 HIS A CA 1
ATOM 705 C C . HIS A 1 88 ? 3.329 -16.547 7.344 1.00 91.94 88 HIS A C 1
ATOM 707 O O . HIS A 1 88 ? 3.669 -17.454 6.581 1.00 91.94 88 HIS A O 1
ATOM 713 N N . LEU A 1 89 ? 2.406 -15.652 6.990 1.00 90.94 89 LEU A N 1
ATOM 714 C CA . LEU A 1 89 ? 1.800 -15.620 5.660 1.00 90.94 89 LEU A CA 1
ATOM 715 C C . LEU A 1 89 ? 2.838 -15.323 4.577 1.00 90.94 89 LEU A C 1
ATOM 717 O O . LEU A 1 89 ? 2.837 -15.997 3.543 1.00 90.94 89 LEU A O 1
ATOM 721 N N . ASN A 1 90 ? 3.741 -14.373 4.821 1.00 89.75 90 ASN A N 1
ATOM 722 C CA . ASN A 1 90 ? 4.820 -14.044 3.894 1.00 89.75 90 ASN A CA 1
ATOM 723 C C . ASN A 1 90 ? 5.761 -15.245 3.711 1.00 89.75 90 ASN A C 1
ATOM 725 O O . ASN A 1 90 ? 6.064 -15.623 2.578 1.00 89.75 90 ASN A O 1
ATOM 729 N N . ILE A 1 91 ? 6.128 -15.938 4.797 1.00 89.44 91 ILE A N 1
ATOM 730 C CA . ILE A 1 91 ? 6.929 -17.175 4.735 1.00 89.44 91 ILE A CA 1
ATOM 731 C C . ILE A 1 91 ? 6.199 -18.281 3.961 1.00 89.44 91 ILE A C 1
ATOM 733 O O . ILE A 1 91 ? 6.793 -18.908 3.083 1.00 89.44 91 ILE A O 1
ATOM 737 N N . ALA A 1 92 ? 4.912 -18.514 4.233 1.00 89.38 92 ALA A N 1
ATOM 738 C CA . ALA A 1 92 ? 4.120 -19.545 3.558 1.00 89.38 92 ALA A CA 1
ATOM 739 C C . ALA A 1 92 ? 4.033 -19.302 2.039 1.00 89.38 92 ALA A C 1
ATOM 741 O O . ALA A 1 92 ? 4.181 -20.234 1.234 1.00 89.38 92 ALA A O 1
ATOM 742 N N . LYS A 1 93 ? 3.864 -18.035 1.643 1.00 86.94 93 LYS A N 1
ATOM 743 C CA . LYS A 1 93 ? 3.850 -17.588 0.242 1.00 86.94 93 LYS A CA 1
ATOM 744 C C . LYS A 1 93 ? 5.241 -17.539 -0.402 1.00 86.94 93 LYS A C 1
ATOM 746 O O . LYS A 1 93 ? 5.323 -17.391 -1.616 1.00 86.94 93 LYS A O 1
ATOM 751 N N . GLY A 1 94 ? 6.319 -17.679 0.372 1.00 84.88 94 GLY A N 1
ATOM 752 C CA . GLY A 1 94 ? 7.691 -17.516 -0.119 1.00 84.88 94 GLY A CA 1
ATOM 753 C C . GLY A 1 94 ? 8.045 -16.065 -0.460 1.00 84.88 94 GLY A C 1
ATOM 754 O O . GLY A 1 94 ? 8.973 -15.824 -1.222 1.00 84.88 94 GLY A O 1
ATOM 755 N N . GLN A 1 95 ? 7.302 -15.106 0.090 1.00 84.94 95 GLN A N 1
ATOM 756 C CA . GLN A 1 95 ? 7.485 -13.665 -0.079 1.00 84.94 95 GLN A CA 1
ATOM 757 C C . GLN A 1 95 ? 8.461 -13.129 0.977 1.00 84.94 95 GLN A C 1
ATOM 759 O O . GLN A 1 95 ? 8.135 -12.226 1.740 1.00 84.94 95 GLN A O 1
ATOM 764 N N . VAL A 1 96 ? 9.639 -13.744 1.070 1.00 83.00 96 VAL A N 1
ATOM 765 C CA . VAL A 1 96 ? 10.682 -13.377 2.036 1.00 83.00 96 VAL A CA 1
ATOM 766 C C . VAL A 1 96 ? 11.915 -12.958 1.259 1.00 83.00 96 VAL A C 1
ATOM 768 O O . VAL A 1 96 ? 12.284 -13.619 0.289 1.00 83.00 96 VAL A O 1
ATOM 771 N N . ILE A 1 97 ? 12.542 -11.867 1.687 1.00 76.25 97 ILE A N 1
ATOM 772 C CA . ILE A 1 97 ? 13.788 -11.388 1.097 1.00 76.25 97 ILE A CA 1
ATOM 773 C C . ILE A 1 97 ? 14.956 -12.072 1.804 1.00 76.25 97 ILE A C 1
ATOM 775 O O . ILE A 1 97 ? 15.052 -12.045 3.029 1.00 76.25 97 ILE A O 1
ATOM 779 N N . GLY A 1 98 ? 15.812 -12.723 1.024 1.00 72.44 98 GLY A N 1
ATOM 780 C CA . GLY A 1 98 ? 16.997 -13.429 1.497 1.00 72.44 98 GLY A CA 1
ATOM 781 C C . GLY A 1 98 ? 17.517 -14.396 0.438 1.00 72.44 98 GLY A C 1
ATOM 782 O O . GLY A 1 98 ? 16.773 -14.818 -0.446 1.00 72.44 98 GLY A O 1
ATOM 783 N N . GLU A 1 99 ? 18.793 -14.763 0.535 1.00 59.84 99 GLU A N 1
ATOM 784 C CA . GLU A 1 99 ? 19.467 -15.625 -0.448 1.00 59.84 99 GLU A CA 1
ATOM 785 C C . GLU A 1 99 ? 18.871 -17.041 -0.520 1.00 59.84 99 GLU A C 1
ATOM 787 O O . GLU A 1 99 ? 18.903 -17.691 -1.564 1.00 59.84 99 GLU A O 1
ATOM 792 N N . LYS A 1 100 ? 18.286 -17.529 0.582 1.00 69.94 100 LYS A N 1
ATOM 793 C CA . LYS A 1 100 ? 17.729 -18.884 0.680 1.00 69.94 100 LYS A CA 1
ATOM 794 C C . LYS A 1 100 ? 16.205 -18.852 0.739 1.00 69.94 100 LYS A C 1
ATOM 796 O O . LYS A 1 100 ? 15.614 -18.354 1.699 1.00 69.94 100 LYS A O 1
ATOM 801 N N . LYS A 1 101 ? 15.561 -19.459 -0.266 1.00 74.69 101 LYS A N 1
ATOM 802 C CA . LYS A 1 101 ? 14.110 -19.705 -0.258 1.00 74.69 1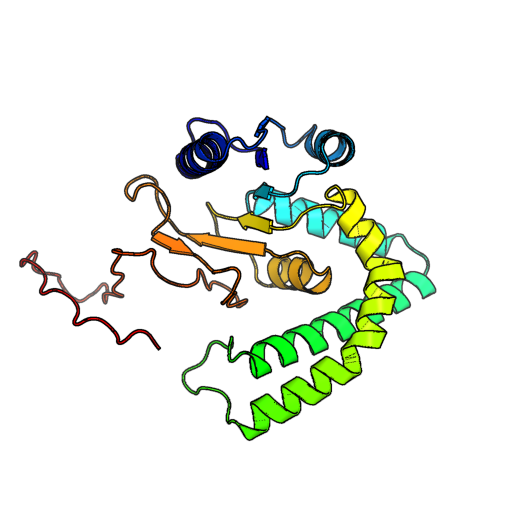01 LYS A CA 1
ATOM 803 C C . LYS A 1 101 ? 13.733 -20.563 0.962 1.00 74.69 101 LYS A C 1
ATOM 805 O O . LYS A 1 101 ? 14.468 -21.490 1.303 1.00 74.69 101 LYS A O 1
ATOM 810 N N . PRO A 1 102 ? 12.596 -20.296 1.630 1.00 78.25 102 PRO A N 1
ATOM 811 C CA . PRO A 1 102 ? 12.199 -21.059 2.806 1.00 78.25 102 PRO A CA 1
ATOM 812 C C . PRO A 1 102 ? 11.914 -22.525 2.450 1.00 78.25 102 PRO A C 1
ATOM 814 O O . PRO A 1 102 ? 11.181 -22.804 1.499 1.00 78.25 102 PRO A O 1
ATOM 817 N N . ASN A 1 103 ? 12.448 -23.451 3.256 1.00 87.00 103 ASN A N 1
ATOM 818 C CA . ASN A 1 103 ? 12.223 -24.891 3.096 1.00 87.00 103 ASN A CA 1
ATOM 819 C C . ASN A 1 103 ? 10.720 -25.236 3.040 1.00 87.00 103 ASN A C 1
ATOM 821 O O . ASN A 1 103 ? 9.932 -24.626 3.774 1.00 87.00 103 ASN A O 1
ATOM 825 N N . PRO A 1 104 ? 10.308 -26.254 2.257 1.00 87.94 104 PRO A N 1
ATOM 826 C CA . PRO A 1 104 ? 8.906 -26.671 2.151 1.00 87.94 104 PRO A CA 1
ATOM 827 C C . PRO A 1 104 ? 8.236 -26.944 3.506 1.00 87.94 104 PRO A C 1
ATOM 829 O O . PRO A 1 104 ? 7.121 -26.484 3.744 1.00 87.94 104 PRO A O 1
ATOM 832 N N . LEU A 1 105 ? 8.949 -27.593 4.434 1.00 89.69 105 LEU A N 1
ATOM 833 C CA . LEU A 1 105 ? 8.470 -27.848 5.799 1.00 89.69 105 LEU A CA 1
ATOM 834 C C . LEU A 1 105 ? 8.194 -26.551 6.573 1.00 89.69 105 LEU A C 1
ATOM 836 O O . LEU A 1 105 ? 7.153 -26.410 7.212 1.00 89.69 105 LEU A O 1
ATOM 840 N N . ARG A 1 106 ? 9.087 -25.559 6.457 1.00 88.75 106 ARG A N 1
ATOM 841 C CA . ARG A 1 106 ? 8.921 -24.243 7.091 1.00 88.75 106 ARG A CA 1
ATOM 842 C C . ARG A 1 106 ? 7.719 -23.496 6.513 1.00 88.75 106 ARG A C 1
ATOM 844 O O . ARG A 1 106 ? 7.011 -22.821 7.255 1.00 88.75 106 ARG A O 1
ATOM 851 N N . ARG A 1 107 ? 7.465 -23.630 5.206 1.00 91.00 107 ARG A N 1
ATOM 852 C CA . ARG A 1 107 ? 6.285 -23.044 4.549 1.00 91.00 107 ARG A CA 1
ATOM 853 C C . ARG A 1 107 ? 4.988 -23.681 5.038 1.00 91.00 107 ARG A C 1
ATOM 855 O O . ARG A 1 107 ? 4.026 -22.958 5.285 1.00 91.00 107 ARG A O 1
ATOM 862 N N . LEU A 1 108 ? 4.969 -25.005 5.204 1.00 91.88 108 LEU A N 1
ATOM 863 C CA . LEU A 1 108 ? 3.813 -25.723 5.739 1.00 91.88 108 LEU A CA 1
ATOM 864 C C . LEU A 1 108 ? 3.535 -25.314 7.190 1.00 91.88 108 LEU A C 1
ATOM 866 O O . LEU A 1 108 ? 2.416 -24.918 7.501 1.00 91.88 108 LEU A O 1
ATOM 870 N N . TYR A 1 109 ? 4.565 -25.306 8.041 1.00 93.31 109 TYR A N 1
ATOM 871 C CA . TYR A 1 109 ? 4.456 -24.834 9.422 1.00 93.31 109 TYR A CA 1
ATOM 872 C C . TYR A 1 109 ? 3.910 -23.403 9.491 1.00 93.31 109 TYR A C 1
ATOM 874 O O . TYR A 1 109 ? 2.934 -23.136 10.190 1.00 93.31 109 TYR A O 1
ATOM 882 N N . ALA A 1 110 ? 4.484 -22.486 8.708 1.00 92.38 110 ALA A N 1
ATOM 883 C CA . ALA A 1 110 ? 4.036 -21.100 8.670 1.00 92.38 110 ALA A CA 1
ATOM 884 C C . ALA A 1 110 ? 2.575 -20.978 8.203 1.00 92.38 110 ALA A C 1
ATOM 886 O O . ALA A 1 110 ? 1.818 -20.176 8.746 1.00 92.38 110 ALA A O 1
ATOM 887 N N . ARG A 1 111 ? 2.139 -21.816 7.254 1.00 93.38 111 ARG A N 1
ATOM 888 C CA . ARG A 1 111 ? 0.736 -21.873 6.826 1.00 93.38 111 ARG A CA 1
ATOM 889 C C . ARG A 1 111 ? -0.184 -22.326 7.960 1.00 93.38 111 ARG A C 1
ATOM 891 O O . ARG A 1 111 ? -1.233 -21.712 8.148 1.00 93.38 111 ARG A O 1
ATOM 898 N N . CYS A 1 112 ? 0.202 -23.346 8.725 1.00 95.19 112 CYS A N 1
ATOM 899 C CA . CYS A 1 112 ? -0.570 -23.812 9.878 1.00 95.19 112 CYS A CA 1
ATOM 900 C C . CYS A 1 112 ? -0.701 -22.714 10.942 1.00 95.19 112 CYS A C 1
ATOM 902 O O . CYS A 1 112 ? -1.815 -22.402 11.358 1.00 95.19 112 CYS A O 1
ATOM 904 N N . VAL A 1 113 ? 0.408 -22.063 11.311 1.00 94.31 113 VAL A N 1
ATOM 905 C CA . VAL A 1 113 ? 0.403 -20.970 12.299 1.00 94.31 113 VAL A CA 1
ATOM 906 C C . VAL A 1 113 ? -0.451 -19.792 11.828 1.00 94.31 113 VAL A C 1
ATOM 908 O O . VAL A 1 113 ? -1.292 -19.302 12.577 1.00 94.31 113 VAL A O 1
ATOM 911 N N . ALA A 1 114 ? -0.297 -19.359 10.574 1.00 93.12 114 ALA A N 1
ATOM 912 C CA . ALA A 1 114 ? -1.107 -18.275 10.023 1.00 93.12 114 ALA A CA 1
ATOM 913 C C . ALA A 1 114 ? -2.607 -18.612 10.026 1.00 93.12 114 ALA A C 1
ATOM 915 O O . ALA A 1 114 ? -3.433 -17.760 10.354 1.00 93.12 114 ALA A O 1
ATOM 916 N N . THR A 1 115 ? -2.962 -19.859 9.702 1.00 94.00 115 THR A N 1
ATOM 917 C CA . THR A 1 115 ? -4.356 -20.328 9.719 1.00 94.00 115 THR A CA 1
ATOM 918 C C . THR A 1 115 ? -4.915 -20.327 11.142 1.00 94.00 115 THR A C 1
ATOM 920 O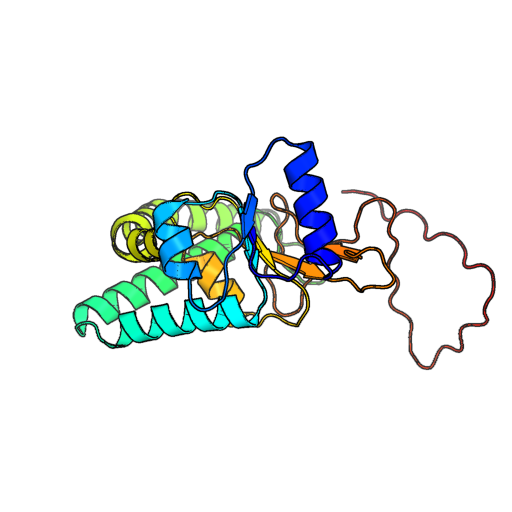 O . THR A 1 115 ? -6.012 -19.823 11.362 1.00 94.00 115 THR A O 1
ATOM 923 N N . LEU A 1 116 ? -4.133 -20.786 12.124 1.00 96.06 116 LEU A N 1
ATOM 924 C CA . LEU A 1 116 ? -4.515 -20.788 13.539 1.00 96.06 116 LEU A CA 1
ATOM 925 C C . LEU A 1 116 ? -4.722 -19.373 14.103 1.00 96.06 116 LEU A C 1
ATOM 927 O O . LEU A 1 116 ? -5.638 -19.149 14.890 1.00 96.06 116 LEU A O 1
ATOM 931 N N . LEU A 1 117 ? -3.903 -18.405 13.682 1.00 94.44 117 LEU A N 1
ATOM 932 C CA . LEU A 1 117 ? -4.018 -17.004 14.106 1.00 94.44 117 LEU A CA 1
ATOM 933 C C . LEU A 1 117 ? -5.129 -16.232 13.376 1.00 94.44 117 LEU A C 1
ATOM 935 O O . LEU A 1 117 ? -5.533 -15.165 13.832 1.00 94.44 117 LEU A O 1
ATOM 939 N N . THR A 1 118 ? -5.646 -16.756 12.261 1.00 93.00 118 THR A N 1
ATOM 940 C CA . THR A 1 118 ? -6.677 -16.090 11.449 1.00 93.00 118 THR A CA 1
ATOM 941 C C . THR A 1 118 ? -7.955 -15.738 12.224 1.00 93.00 118 THR A C 1
ATOM 943 O O . THR A 1 118 ? -8.374 -14.588 12.113 1.00 93.00 118 THR A O 1
ATOM 946 N N . PRO A 1 119 ? -8.588 -16.624 13.023 1.00 94.44 119 PRO A N 1
ATOM 947 C CA . PRO A 1 119 ? -9.783 -16.250 13.788 1.00 94.44 119 PRO A CA 1
ATOM 948 C C . PRO A 1 119 ? -9.517 -15.121 14.793 1.00 94.44 119 PRO A C 1
ATOM 950 O O . PRO A 1 119 ? -10.342 -14.222 14.944 1.00 94.44 119 PRO A O 1
ATOM 953 N N . LEU A 1 120 ? -8.350 -15.124 15.442 1.00 94.25 120 LEU A N 1
ATOM 954 C CA . LEU A 1 120 ? -7.971 -14.080 16.393 1.00 94.25 120 LEU A CA 1
ATOM 955 C C . LEU A 1 120 ? -7.728 -12.736 15.696 1.00 94.25 120 LEU A C 1
ATOM 957 O O . LEU A 1 120 ? -8.139 -11.687 16.190 1.00 94.25 120 LEU A O 1
ATOM 961 N N . ASP A 1 121 ? -7.103 -12.775 14.525 1.00 92.69 121 ASP A N 1
ATOM 962 C CA . ASP A 1 121 ? -6.890 -11.596 13.695 1.00 92.69 121 ASP A CA 1
ATOM 963 C C . ASP A 1 121 ? -8.212 -11.033 13.148 1.00 92.69 121 ASP A C 1
ATOM 965 O O . ASP A 1 121 ? -8.426 -9.827 13.193 1.00 92.69 121 ASP A O 1
ATOM 969 N N . LEU A 1 122 ? -9.168 -11.889 12.762 1.00 93.75 122 LEU A N 1
ATOM 970 C CA . LEU A 1 122 ? -10.517 -11.463 12.363 1.00 93.75 122 LEU A CA 1
ATOM 971 C C . LEU A 1 122 ? -11.254 -10.724 13.492 1.00 93.75 122 LEU A C 1
ATOM 973 O O . LEU A 1 122 ? -11.937 -9.728 13.232 1.00 93.75 122 LEU A O 1
ATOM 977 N N . LEU A 1 123 ? -11.092 -11.164 14.745 1.00 94.12 123 LEU A N 1
ATOM 978 C CA . LEU A 1 123 ? -11.605 -10.435 15.910 1.00 94.12 123 LEU A CA 1
ATOM 979 C C . LEU A 1 123 ? -10.930 -9.063 16.051 1.00 94.12 123 LEU A C 1
ATOM 981 O O . LEU A 1 123 ? -11.616 -8.056 16.246 1.00 94.12 123 LEU A O 1
ATOM 985 N N . GLY A 1 124 ? -9.606 -8.998 15.884 1.00 92.69 124 GLY A N 1
ATOM 986 C CA . GLY A 1 124 ? -8.857 -7.738 15.850 1.00 92.69 124 GLY A CA 1
ATOM 987 C C . GLY A 1 124 ? -9.346 -6.797 14.748 1.00 92.69 124 GLY A C 1
ATOM 988 O O . GLY A 1 124 ? -9.565 -5.604 14.986 1.00 92.69 124 GLY A O 1
ATOM 989 N N . THR A 1 125 ? -9.635 -7.346 13.570 1.00 92.81 125 THR A N 1
ATOM 990 C CA . THR A 1 125 ? -10.202 -6.616 12.438 1.00 92.81 125 THR A CA 1
ATOM 991 C C . THR A 1 125 ? -11.571 -6.049 12.766 1.00 92.81 125 THR A C 1
ATOM 993 O O . THR A 1 125 ? -1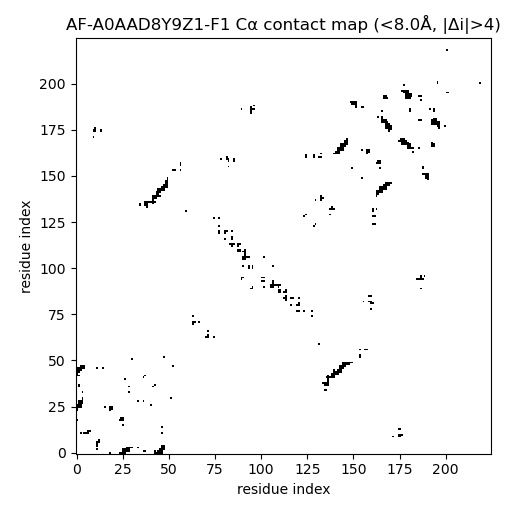1.808 -4.863 12.530 1.00 92.81 125 THR A O 1
ATOM 996 N N . ALA A 1 126 ? -12.463 -6.840 13.359 1.00 93.12 126 ALA A N 1
ATOM 997 C CA . ALA A 1 126 ? -13.797 -6.381 13.729 1.00 93.12 126 ALA A CA 1
ATOM 998 C C . ALA A 1 126 ? -13.767 -5.274 14.802 1.00 93.12 126 ALA A C 1
ATOM 1000 O O . ALA A 1 126 ? -14.516 -4.297 14.700 1.00 93.12 126 ALA A O 1
ATOM 1001 N N . LEU A 1 127 ? -12.894 -5.404 15.807 1.00 91.38 127 LEU A N 1
ATOM 1002 C CA . LEU A 1 127 ? -12.868 -4.534 16.988 1.00 91.38 127 LEU A CA 1
ATOM 1003 C C . LEU A 1 127 ? -12.022 -3.266 16.805 1.00 91.38 127 LEU A C 1
ATOM 1005 O O . LEU A 1 127 ? -12.420 -2.179 17.248 1.00 91.38 127 LEU A O 1
ATOM 1009 N N . VAL A 1 128 ? -10.860 -3.394 16.159 1.00 92.69 128 VAL A N 1
ATOM 1010 C CA . VAL A 1 128 ? -9.845 -2.337 16.056 1.00 92.69 128 VAL A CA 1
ATOM 1011 C C . VAL A 1 128 ? -9.713 -1.841 14.618 1.00 92.69 128 VAL A C 1
ATOM 1013 O O . VAL A 1 128 ? -9.971 -0.661 14.349 1.00 92.69 128 VAL A O 1
ATOM 1016 N N . TRP A 1 129 ? -9.362 -2.720 13.674 1.00 93.56 129 TRP A N 1
ATOM 1017 C CA . TRP A 1 129 ? -8.966 -2.294 12.323 1.00 93.56 129 TRP A CA 1
ATOM 1018 C C . TRP A 1 129 ? -10.126 -1.766 11.493 1.00 93.56 129 TRP A C 1
ATOM 1020 O O . TRP A 1 129 ? -9.928 -0.853 10.696 1.00 93.56 129 TRP A O 1
ATOM 1030 N N . ARG A 1 130 ? -11.360 -2.220 11.739 1.00 93.12 130 ARG A N 1
ATOM 1031 C CA . ARG A 1 130 ? -12.565 -1.705 11.072 1.00 93.12 130 ARG A CA 1
ATOM 1032 C C . ARG A 1 130 ? -12.681 -0.187 11.191 1.00 93.12 130 ARG A C 1
ATOM 1034 O O . ARG A 1 130 ? -13.016 0.468 10.210 1.00 93.12 130 ARG A O 1
ATOM 1041 N N . LYS A 1 131 ? -12.351 0.389 12.352 1.00 91.06 131 LYS A N 1
ATOM 1042 C CA . LYS A 1 131 ? -12.397 1.847 12.574 1.00 91.06 131 LYS A CA 1
ATOM 1043 C C . LYS A 1 131 ? -11.319 2.580 11.775 1.00 91.06 131 LYS A C 1
ATOM 1045 O O . LYS A 1 131 ? -11.586 3.642 11.217 1.00 91.06 131 LYS A O 1
ATOM 1050 N N . VAL A 1 132 ? -10.121 2.000 11.688 1.00 92.25 132 VAL A N 1
ATOM 1051 C CA . VAL A 1 132 ? -9.019 2.542 10.876 1.00 92.25 132 VAL A CA 1
ATOM 1052 C C . VAL A 1 132 ? -9.379 2.479 9.393 1.00 92.25 132 VAL A C 1
ATOM 1054 O O . VAL A 1 132 ? -9.304 3.486 8.695 1.00 92.25 132 VAL A O 1
ATOM 1057 N N . LYS A 1 133 ? -9.869 1.327 8.924 1.00 92.81 133 LYS A N 1
ATOM 1058 C CA . LYS A 1 133 ? -10.307 1.137 7.540 1.00 92.81 133 LYS A CA 1
ATOM 1059 C C . LYS A 1 133 ? -11.451 2.075 7.168 1.00 92.81 133 LYS A C 1
ATOM 1061 O O . LYS A 1 133 ? -11.428 2.623 6.075 1.00 92.81 133 LYS A O 1
ATOM 1066 N N . GLN A 1 134 ? -12.417 2.298 8.060 1.00 91.56 134 GLN A N 1
ATOM 1067 C CA . GLN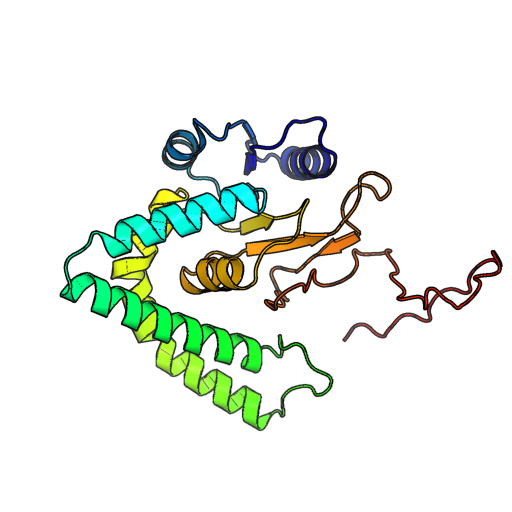 A 1 134 ? -13.506 3.257 7.844 1.00 91.56 134 GLN A CA 1
ATOM 1068 C C . GLN A 1 134 ? -12.999 4.693 7.684 1.00 91.56 134 GLN A C 1
ATOM 1070 O O . GLN A 1 134 ? -13.519 5.422 6.845 1.00 91.56 134 GLN A O 1
ATOM 1075 N N . ALA A 1 135 ? -11.957 5.086 8.422 1.00 88.50 135 ALA A N 1
ATOM 1076 C CA . ALA A 1 135 ? -11.329 6.396 8.249 1.00 88.50 135 ALA A CA 1
ATOM 1077 C C . ALA A 1 135 ? -10.644 6.557 6.876 1.00 88.50 135 ALA A C 1
ATOM 1079 O O . ALA A 1 135 ? -10.496 7.681 6.407 1.00 88.50 135 ALA A O 1
ATOM 1080 N N . LEU A 1 136 ? -10.277 5.447 6.225 1.00 89.88 136 LEU A N 1
ATOM 1081 C CA . LEU A 1 136 ? -9.766 5.399 4.849 1.00 89.88 136 LEU A CA 1
ATOM 1082 C C . LEU A 1 136 ? -10.874 5.257 3.783 1.00 89.88 136 LEU A C 1
ATOM 1084 O O . LEU A 1 136 ? -10.580 5.097 2.603 1.00 89.88 136 LEU A O 1
ATOM 1088 N N . GLY A 1 137 ? -12.150 5.298 4.183 1.00 89.69 137 GLY A N 1
ATOM 1089 C CA . GLY A 1 137 ? -13.313 5.149 3.300 1.00 89.69 137 GLY A CA 1
ATOM 1090 C C . GLY A 1 137 ? -13.986 3.771 3.355 1.00 89.69 137 GLY A C 1
ATOM 1091 O O . GLY A 1 137 ? -15.081 3.597 2.825 1.00 89.69 137 GLY A O 1
ATOM 1092 N N . GLY A 1 138 ? -13.379 2.783 4.014 1.00 90.75 138 GLY A N 1
ATOM 1093 C CA . GLY A 1 138 ? -13.973 1.474 4.313 1.00 90.75 138 GLY A CA 1
ATOM 1094 C C . GLY A 1 138 ? -14.149 0.522 3.125 1.00 90.75 138 GLY A C 1
ATOM 1095 O O . GLY A 1 138 ? -14.601 -0.601 3.329 1.00 90.75 138 GLY A O 1
ATOM 1096 N N . ARG A 1 139 ? -13.805 0.945 1.903 1.00 92.31 139 ARG A N 1
ATOM 1097 C CA . ARG A 1 139 ? -13.905 0.148 0.662 1.00 92.31 139 ARG A CA 1
ATOM 1098 C C . ARG A 1 139 ? -12.589 0.061 -0.110 1.00 92.31 139 ARG A C 1
ATOM 1100 O O . ARG A 1 139 ? -12.573 -0.424 -1.242 1.00 92.31 139 ARG A O 1
ATOM 1107 N N . GLN A 1 140 ? -11.498 0.542 0.476 1.00 92.19 140 GLN A N 1
ATOM 1108 C CA . GLN A 1 140 ? -10.193 0.529 -0.161 1.00 92.19 140 GLN A CA 1
ATOM 1109 C C . GLN A 1 140 ? -9.749 -0.905 -0.450 1.00 92.19 140 GLN A C 1
ATOM 1111 O O . GLN A 1 140 ? -9.743 -1.764 0.430 1.00 92.19 140 GLN A O 1
ATOM 1116 N N . ARG A 1 141 ? -9.389 -1.150 -1.708 1.00 91.62 141 ARG A N 1
ATOM 1117 C CA . ARG A 1 141 ? -8.825 -2.412 -2.191 1.00 91.62 141 ARG A CA 1
ATOM 1118 C C . ARG A 1 141 ? -7.317 -2.314 -2.340 1.00 91.62 141 ARG A C 1
ATOM 1120 O O . ARG A 1 141 ? -6.629 -3.292 -2.085 1.00 91.62 141 ARG A O 1
ATOM 1127 N N . LEU A 1 142 ? -6.826 -1.147 -2.755 1.00 93.38 142 LEU A N 1
ATOM 1128 C CA . LEU A 1 142 ? -5.408 -0.911 -2.968 1.00 93.38 142 LEU A CA 1
ATOM 1129 C C . LEU A 1 142 ? -5.033 0.544 -2.685 1.00 93.38 142 LEU A C 1
ATOM 1131 O O . LEU A 1 142 ? -5.702 1.475 -3.143 1.00 93.38 142 LEU A O 1
ATOM 1135 N N . ILE A 1 143 ? -3.912 0.709 -1.992 1.00 94.94 143 ILE A N 1
ATOM 1136 C CA . ILE A 1 143 ? -3.145 1.946 -1.953 1.00 94.94 143 ILE A CA 1
ATOM 1137 C C . ILE A 1 143 ? -1.872 1.737 -2.766 1.00 94.94 143 ILE A C 1
ATOM 1139 O O . ILE A 1 143 ? -1.134 0.783 -2.525 1.00 94.94 143 ILE A O 1
ATOM 1143 N N . VAL A 1 144 ? -1.616 2.634 -3.712 1.00 94.00 144 VAL A N 1
ATOM 1144 C CA . VAL A 1 144 ? -0.344 2.707 -4.432 1.00 94.00 144 VAL A CA 1
ATOM 1145 C C . VAL A 1 144 ? 0.453 3.877 -3.871 1.00 94.00 144 VAL A C 1
ATOM 1147 O O . VAL A 1 144 ? -0.094 4.961 -3.656 1.00 94.00 144 VAL A O 1
ATOM 1150 N N . CYS A 1 145 ? 1.733 3.635 -3.605 1.00 93.44 145 CYS A N 1
ATOM 1151 C CA . CYS A 1 145 ? 2.657 4.606 -3.047 1.00 93.44 145 CYS A CA 1
ATOM 1152 C C . CYS A 1 145 ? 3.950 4.673 -3.857 1.00 93.44 145 CYS A C 1
ATOM 1154 O O . CYS A 1 145 ? 4.496 3.644 -4.246 1.00 93.44 145 CYS A O 1
ATOM 1156 N N . GLY A 1 146 ? 4.456 5.883 -4.078 1.00 90.56 146 GLY A N 1
ATOM 1157 C CA . GLY A 1 146 ? 5.724 6.124 -4.761 1.00 90.56 146 GLY A CA 1
ATOM 1158 C C . GLY A 1 146 ? 6.184 7.574 -4.615 1.00 90.56 146 GLY A C 1
ATOM 1159 O O . GLY A 1 146 ? 5.531 8.376 -3.945 1.00 90.56 146 GLY A O 1
ATOM 1160 N N . GLY A 1 147 ? 7.314 7.902 -5.241 1.00 86.81 147 GLY A N 1
ATOM 1161 C CA . GLY A 1 147 ? 7.882 9.257 -5.291 1.00 86.81 147 GLY A CA 1
ATOM 1162 C C . GLY A 1 147 ? 8.939 9.566 -4.223 1.00 86.81 147 GLY A C 1
ATOM 1163 O O . GLY A 1 147 ? 9.759 10.451 -4.427 1.00 86.81 147 GLY A O 1
ATOM 1164 N N . SER A 1 148 ? 8.981 8.825 -3.115 1.00 89.50 148 SER A N 1
ATOM 1165 C CA . SER A 1 148 ? 10.086 8.885 -2.148 1.00 89.50 148 SER A CA 1
ATOM 1166 C C . SER A 1 148 ? 10.216 7.568 -1.384 1.00 89.50 148 SER A C 1
ATOM 1168 O O . SER A 1 148 ? 9.375 6.677 -1.524 1.00 89.50 148 SER A O 1
ATOM 1170 N N . ALA A 1 149 ? 11.257 7.449 -0.556 1.00 90.94 149 ALA A N 1
ATOM 1171 C CA . ALA A 1 149 ? 11.400 6.320 0.356 1.00 90.94 149 ALA A CA 1
ATOM 1172 C C . ALA A 1 149 ? 10.207 6.245 1.325 1.00 90.94 149 ALA A C 1
ATOM 1174 O O . ALA A 1 149 ? 9.716 7.272 1.804 1.00 90.94 149 ALA A O 1
ATOM 1175 N N . LEU A 1 150 ? 9.752 5.024 1.600 1.00 92.69 150 LEU A N 1
ATOM 1176 C CA . LEU A 1 150 ? 8.734 4.712 2.595 1.00 92.69 150 LEU A CA 1
ATOM 1177 C C . LEU A 1 150 ? 9.382 3.838 3.669 1.00 92.69 150 LEU A C 1
ATOM 1179 O O . LEU A 1 150 ? 10.031 2.851 3.340 1.00 92.69 150 LEU A O 1
ATOM 1183 N N . SER A 1 151 ? 9.220 4.200 4.941 1.00 91.88 151 SER A N 1
ATOM 1184 C CA . SER A 1 151 ? 9.810 3.415 6.031 1.00 91.88 151 SER A CA 1
ATOM 1185 C C . SER A 1 151 ? 9.089 2.079 6.230 1.00 91.88 151 SER A C 1
ATOM 1187 O O . SER A 1 151 ? 7.853 2.034 6.236 1.00 91.88 151 SER A O 1
ATOM 1189 N N . GLY A 1 152 ? 9.846 1.014 6.514 1.00 91.25 152 GLY A N 1
ATOM 1190 C CA . GLY A 1 152 ? 9.283 -0.301 6.846 1.00 91.25 152 GLY A CA 1
ATOM 1191 C C . GLY A 1 152 ? 8.244 -0.267 7.976 1.00 91.25 152 GLY A C 1
ATOM 1192 O O . GLY A 1 152 ? 7.223 -0.939 7.894 1.00 91.25 152 GLY A O 1
ATOM 1193 N N . LYS A 1 153 ? 8.401 0.618 8.974 1.00 91.88 153 LYS A N 1
ATOM 1194 C CA . LYS A 1 153 ? 7.418 0.786 10.067 1.00 91.88 153 LYS A CA 1
ATOM 1195 C C . LYS A 1 153 ? 6.030 1.206 9.573 1.00 91.88 153 LYS A C 1
ATOM 1197 O O . LYS A 1 153 ? 5.020 0.801 10.150 1.00 91.88 153 LYS A O 1
ATOM 1202 N N . VAL A 1 154 ? 5.966 2.051 8.543 1.00 93.88 154 VAL A N 1
ATOM 1203 C CA . VAL A 1 154 ? 4.692 2.480 7.951 1.00 93.88 154 VAL A CA 1
ATOM 1204 C C . VAL A 1 154 ? 4.095 1.339 7.133 1.00 93.88 154 VAL A C 1
ATOM 1206 O O . VAL A 1 154 ? 2.893 1.095 7.221 1.00 93.88 154 VAL A O 1
ATOM 1209 N N . GLU A 1 155 ? 4.920 0.597 6.396 1.00 93.38 155 GLU A N 1
ATOM 1210 C CA . GLU A 1 155 ? 4.472 -0.583 5.652 1.00 93.38 155 GLU A CA 1
ATOM 1211 C C . GLU A 1 155 ? 3.885 -1.659 6.568 1.00 93.38 155 GLU A C 1
ATOM 1213 O O . GLU A 1 155 ? 2.770 -2.125 6.327 1.00 93.38 155 GLU A O 1
ATOM 1218 N N . ASP A 1 156 ? 4.585 -1.985 7.655 1.00 92.75 156 ASP A N 1
ATOM 1219 C CA . ASP A 1 156 ? 4.131 -2.936 8.669 1.00 92.75 156 ASP A CA 1
ATOM 1220 C C . ASP A 1 156 ? 2.813 -2.486 9.293 1.00 92.75 156 ASP A C 1
ATOM 1222 O O . ASP A 1 156 ? 1.892 -3.285 9.462 1.00 92.75 156 ASP A O 1
ATOM 1226 N N . PHE A 1 157 ? 2.677 -1.189 9.584 1.00 94.75 157 PHE A N 1
ATOM 1227 C CA . PHE A 1 157 ? 1.424 -0.633 10.078 1.00 94.75 157 PHE A CA 1
ATOM 1228 C C . PHE A 1 157 ? 0.270 -0.880 9.097 1.00 94.75 157 PHE A C 1
ATOM 1230 O O . PHE A 1 157 ? -0.758 -1.418 9.511 1.00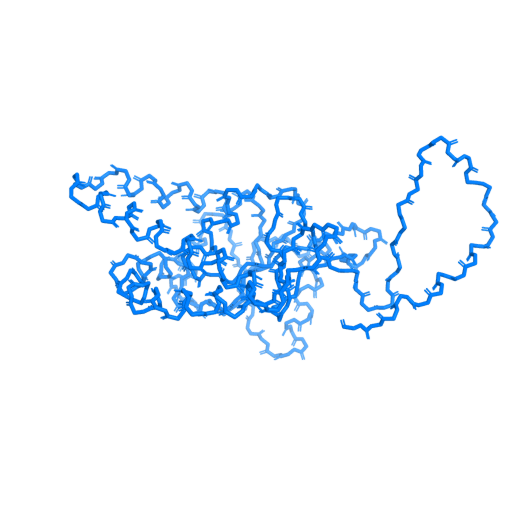 94.75 157 PHE A O 1
ATOM 1237 N N . PHE A 1 158 ? 0.426 -0.530 7.812 1.00 94.75 158 PHE A N 1
ATOM 1238 C CA . PHE A 1 158 ? -0.627 -0.728 6.804 1.00 94.75 158 PHE A CA 1
ATOM 1239 C C . PHE A 1 158 ? -0.937 -2.213 6.559 1.00 94.75 158 PHE A C 1
ATOM 1241 O O . PHE A 1 158 ? -2.105 -2.578 6.410 1.00 94.75 158 PHE A O 1
ATOM 1248 N N . SER A 1 159 ? 0.084 -3.069 6.606 1.00 93.44 159 SER A N 1
ATOM 1249 C CA . SER A 1 159 ? -0.056 -4.525 6.534 1.00 93.44 159 SER A CA 1
ATOM 1250 C C . SER A 1 159 ? -0.864 -5.081 7.714 1.00 93.44 159 SER A C 1
ATOM 1252 O O . SER A 1 159 ? -1.799 -5.861 7.526 1.00 93.44 159 SER A O 1
ATOM 1254 N N . ASN A 1 160 ? -0.578 -4.622 8.937 1.00 93.50 160 ASN A N 1
ATOM 1255 C CA . ASN A 1 160 ? -1.256 -5.068 10.159 1.00 93.50 160 ASN A CA 1
ATOM 1256 C C . ASN A 1 160 ? -2.710 -4.600 10.245 1.00 93.50 160 ASN A C 1
ATOM 1258 O O . ASN A 1 160 ? -3.544 -5.304 10.804 1.00 93.50 160 ASN A O 1
ATOM 1262 N N . VAL A 1 161 ? -3.046 -3.446 9.662 1.00 93.38 161 VAL A N 1
ATOM 1263 C CA . VAL A 1 161 ? -4.448 -3.006 9.536 1.00 93.38 161 VAL A CA 1
ATOM 1264 C C . VAL A 1 161 ? -5.154 -3.613 8.319 1.00 93.38 161 VAL A C 1
ATOM 1266 O O . VAL A 1 161 ? -6.247 -3.163 7.970 1.00 93.38 161 VAL A O 1
ATOM 1269 N N . GLU A 1 162 ? -4.546 -4.616 7.675 1.00 92.25 162 GLU A N 1
ATOM 1270 C CA . GLU A 1 162 ? -5.055 -5.333 6.503 1.00 92.25 162 GLU A CA 1
ATOM 1271 C C . GLU A 1 162 ? -5.433 -4.392 5.343 1.00 92.25 162 GLU A C 1
ATOM 1273 O O . GLU A 1 162 ? -6.501 -4.504 4.727 1.00 92.25 162 GLU A O 1
ATOM 1278 N N . VAL A 1 163 ? -4.572 -3.414 5.069 1.00 93.81 163 VAL A N 1
ATOM 1279 C CA . VAL A 1 163 ? -4.672 -2.539 3.902 1.00 93.81 163 VAL A CA 1
ATOM 1280 C C . VAL A 1 163 ? -3.576 -2.933 2.926 1.00 93.81 163 VAL A C 1
ATOM 1282 O O . VAL A 1 163 ? -2.391 -2.859 3.239 1.00 93.81 163 VAL A O 1
ATOM 1285 N N . LEU A 1 164 ? -3.972 -3.340 1.718 1.00 94.06 164 LEU A N 1
ATOM 1286 C CA . LEU A 1 164 ? -3.012 -3.654 0.669 1.00 94.06 164 LEU A CA 1
ATOM 1287 C C . LEU A 1 164 ? -2.326 -2.363 0.214 1.00 94.06 164 LEU A C 1
ATOM 1289 O O . LEU A 1 164 ? -2.942 -1.518 -0.440 1.00 94.06 164 LEU A O 1
ATOM 1293 N N . LEU A 1 165 ? -1.054 -2.239 0.574 1.00 95.25 165 LEU A N 1
ATOM 1294 C CA . LEU A 1 165 ? -0.162 -1.170 0.159 1.00 95.25 165 LEU A CA 1
ATOM 1295 C C . LEU A 1 165 ? 0.868 -1.733 -0.821 1.00 95.25 165 LEU A C 1
ATOM 1297 O O . LEU A 1 165 ? 1.582 -2.684 -0.500 1.00 95.25 165 LEU A O 1
ATOM 1301 N N . ILE A 1 166 ? 0.928 -1.146 -2.011 1.00 94.31 166 ILE A N 1
ATOM 1302 C CA . ILE A 1 166 ? 1.930 -1.446 -3.030 1.00 94.31 166 ILE A CA 1
ATOM 1303 C C . ILE A 1 166 ? 2.850 -0.245 -3.169 1.00 94.31 166 ILE A C 1
ATOM 1305 O O . ILE A 1 166 ? 2.388 0.880 -3.361 1.00 94.31 166 ILE A O 1
ATOM 1309 N N . VAL A 1 167 ? 4.149 -0.512 -3.110 1.00 94.31 167 VAL A N 1
ATOM 1310 C CA . VAL A 1 167 ? 5.192 0.484 -3.339 1.00 94.31 167 VAL A CA 1
ATOM 1311 C C . VAL A 1 167 ? 5.731 0.331 -4.754 1.00 94.31 167 VAL A C 1
ATOM 1313 O O . VAL A 1 167 ? 5.937 -0.788 -5.232 1.00 94.31 167 VAL A O 1
ATOM 1316 N N . GLY A 1 168 ? 5.925 1.464 -5.421 1.00 93.38 168 GLY A N 1
ATOM 1317 C CA . GLY A 1 168 ? 6.539 1.570 -6.733 1.00 93.38 168 GLY A CA 1
ATOM 1318 C C . GLY A 1 168 ? 7.685 2.575 -6.731 1.00 93.38 168 GLY A C 1
ATOM 1319 O O . GLY A 1 168 ? 7.626 3.604 -6.055 1.00 93.38 168 GLY A O 1
ATOM 1320 N N . TYR A 1 169 ? 8.711 2.273 -7.516 1.00 93.50 169 TYR A N 1
ATOM 1321 C CA . TYR A 1 169 ? 9.849 3.140 -7.779 1.00 93.50 169 TYR A CA 1
ATOM 1322 C C . TYR A 1 169 ? 9.922 3.485 -9.259 1.00 93.50 169 TYR A C 1
ATOM 1324 O O . TYR A 1 169 ? 9.764 2.626 -10.129 1.00 93.50 169 TYR A O 1
ATOM 1332 N N . GLY A 1 170 ? 10.213 4.744 -9.536 1.00 93.00 170 GLY A N 1
ATOM 1333 C CA . GLY A 1 170 ? 10.546 5.209 -10.864 1.00 93.00 170 GLY A CA 1
ATOM 1334 C C . GLY A 1 170 ? 10.825 6.701 -10.865 1.00 93.00 170 GLY A C 1
ATOM 1335 O O . GLY A 1 170 ? 10.861 7.341 -9.811 1.00 93.00 170 GLY A O 1
ATOM 1336 N N . LEU A 1 171 ? 11.073 7.212 -12.062 1.00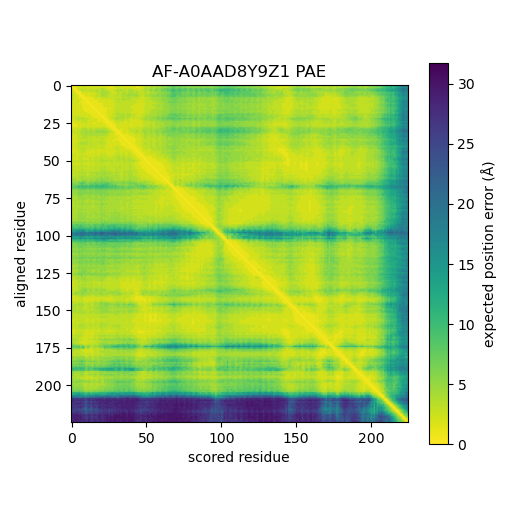 91.56 171 LEU A N 1
ATOM 1337 C CA . LEU A 1 171 ? 11.600 8.544 -12.318 1.00 91.56 171 LEU A CA 1
ATOM 1338 C C . LEU A 1 171 ? 10.812 9.200 -13.452 1.00 91.56 171 LEU A C 1
ATOM 1340 O O . LEU A 1 171 ? 10.150 8.513 -14.239 1.00 91.56 171 LEU A O 1
ATOM 1344 N N . THR A 1 172 ? 10.902 10.523 -13.548 1.00 91.19 172 THR A N 1
ATOM 1345 C CA . THR A 1 172 ? 10.268 11.319 -14.607 1.00 91.19 172 THR A CA 1
ATOM 1346 C C . THR A 1 172 ? 10.675 10.866 -16.001 1.00 91.19 172 THR A C 1
ATOM 1348 O O . THR A 1 172 ? 9.832 10.707 -16.881 1.00 91.19 172 THR A O 1
ATOM 1351 N N . GLU A 1 173 ? 11.950 10.551 -16.159 1.00 90.88 173 GLU A N 1
ATOM 1352 C CA . GLU A 1 173 ? 12.613 10.180 -17.404 1.00 90.88 173 GLU A CA 1
ATOM 1353 C C . GLU A 1 173 ? 12.205 8.778 -17.882 1.00 90.88 173 GLU A C 1
ATOM 1355 O O . GLU A 1 173 ? 12.333 8.456 -19.059 1.00 90.88 173 GLU A O 1
ATOM 1360 N N . CYS A 1 174 ? 11.672 7.939 -16.986 1.00 87.25 174 CYS A N 1
ATOM 1361 C CA . CYS A 1 174 ? 11.351 6.536 -17.257 1.00 87.25 174 CYS A CA 1
ATOM 1362 C C . CYS A 1 174 ? 9.843 6.242 -17.310 1.00 87.25 174 CYS A C 1
ATOM 1364 O O . CYS A 1 174 ? 9.436 5.089 -17.193 1.00 87.25 174 CYS A O 1
ATOM 1366 N N . SER A 1 175 ? 9.008 7.272 -17.476 1.00 81.00 175 SER A N 1
ATOM 1367 C CA . SER A 1 175 ? 7.578 7.159 -17.800 1.00 81.00 175 SER A CA 1
ATOM 1368 C C . SER A 1 175 ? 6.754 6.127 -17.003 1.00 81.00 175 SER A C 1
ATOM 1370 O O . SER A 1 175 ? 6.255 5.152 -17.564 1.00 81.00 175 SER A O 1
ATOM 1372 N N . PRO A 1 176 ? 6.367 6.386 -15.748 1.00 88.38 176 PRO A N 1
ATOM 1373 C CA . PRO A 1 176 ? 7.095 6.908 -14.592 1.00 88.38 176 PRO A CA 1
ATOM 1374 C C . PRO A 1 176 ? 7.555 5.804 -13.623 1.00 88.38 176 PRO A C 1
ATOM 1376 O O . PRO A 1 176 ? 7.965 6.105 -12.505 1.00 88.38 176 PRO A O 1
ATOM 1379 N N . LEU A 1 177 ? 7.354 4.530 -13.971 1.00 91.31 177 LEU A N 1
ATOM 1380 C CA . LEU A 1 177 ? 7.441 3.395 -13.053 1.00 91.31 177 LEU A CA 1
ATOM 1381 C C . LEU A 1 177 ? 8.401 2.346 -13.613 1.00 91.31 177 LEU A C 1
ATOM 1383 O O . LEU A 1 177 ? 8.118 1.727 -14.633 1.00 91.31 177 LEU A O 1
ATOM 1387 N N . LEU A 1 178 ? 9.510 2.130 -12.912 1.00 92.94 178 LEU A N 1
ATOM 1388 C CA . LEU A 1 178 ? 10.531 1.147 -13.271 1.00 92.94 178 LEU A CA 1
ATOM 1389 C C . LEU A 1 178 ? 10.268 -0.191 -12.588 1.00 92.94 178 LEU A C 1
ATOM 1391 O O . LEU A 1 178 ? 10.232 -1.231 -13.240 1.00 92.94 178 LEU A O 1
ATOM 1395 N N . CYS A 1 179 ? 10.053 -0.146 -11.273 1.00 93.44 179 CYS A N 1
ATOM 1396 C CA . CYS A 1 179 ? 9.839 -1.317 -10.436 1.00 93.44 179 CYS A CA 1
ATOM 1397 C C . CYS A 1 179 ? 8.602 -1.127 -9.571 1.00 93.44 179 CYS A C 1
ATOM 1399 O O . CYS A 1 179 ? 8.327 -0.025 -9.096 1.00 93.44 179 CYS A O 1
ATOM 1401 N N . HIS A 1 180 ? 7.869 -2.205 -9.324 1.00 92.94 180 HIS A N 1
ATOM 1402 C CA . HIS A 1 180 ? 6.767 -2.169 -8.377 1.00 92.94 180 HIS A CA 1
ATOM 1403 C C . HIS A 1 180 ? 6.542 -3.506 -7.684 1.00 92.94 180 HIS A C 1
ATOM 1405 O O . HIS A 1 180 ? 6.802 -4.591 -8.220 1.00 92.94 180 HIS A O 1
ATOM 1411 N N . ARG A 1 181 ? 5.978 -3.436 -6.479 1.00 92.88 181 ARG A N 1
ATOM 1412 C CA . ARG A 1 181 ? 5.407 -4.612 -5.826 1.00 92.88 181 ARG A CA 1
ATOM 1413 C C . ARG A 1 181 ? 4.094 -4.980 -6.505 1.00 92.88 181 ARG A C 1
ATOM 1415 O O . ARG A 1 181 ? 3.365 -4.125 -7.008 1.00 92.88 181 ARG A O 1
ATOM 1422 N N . ARG A 1 182 ? 3.768 -6.267 -6.540 1.00 90.12 182 ARG A N 1
ATOM 1423 C CA . ARG A 1 182 ? 2.524 -6.741 -7.155 1.00 90.12 182 ARG A CA 1
ATOM 1424 C C . ARG A 1 182 ? 1.532 -7.163 -6.082 1.00 90.12 182 ARG A C 1
ATOM 1426 O O . ARG A 1 182 ? 1.927 -7.572 -4.997 1.00 90.12 182 ARG A O 1
ATOM 1433 N N . SER A 1 183 ? 0.239 -7.106 -6.383 1.00 87.00 183 SER A N 1
ATOM 1434 C CA . SER A 1 183 ? -0.806 -7.539 -5.444 1.00 87.00 183 SER A CA 1
ATOM 1435 C C . SER A 1 183 ? -0.753 -9.043 -5.150 1.00 87.00 183 SER A C 1
ATOM 1437 O O . SER A 1 183 ? -1.076 -9.464 -4.042 1.00 87.00 183 SER A O 1
ATOM 1439 N N . ASP A 1 184 ? -0.314 -9.849 -6.117 1.00 84.81 184 ASP A N 1
ATOM 1440 C CA . ASP A 1 184 ? -0.098 -11.293 -5.984 1.00 84.81 184 ASP A CA 1
ATOM 1441 C C . ASP A 1 184 ? 1.257 -11.638 -5.338 1.00 84.81 184 ASP A C 1
ATOM 1443 O O . ASP A 1 184 ? 1.377 -12.640 -4.629 1.00 84.81 184 ASP A O 1
ATOM 1447 N N . ARG A 1 185 ? 2.273 -10.791 -5.540 1.00 83.62 185 ARG A N 1
ATOM 1448 C CA . ARG A 1 185 ? 3.620 -10.899 -4.957 1.00 83.62 185 ARG A CA 1
ATOM 1449 C C . ARG A 1 185 ? 4.054 -9.571 -4.317 1.00 83.62 185 ARG A C 1
ATOM 1451 O O . ARG A 1 185 ? 4.836 -8.819 -4.900 1.00 83.62 185 ARG A O 1
ATOM 1458 N N . ASN A 1 186 ? 3.537 -9.293 -3.114 1.00 88.31 186 ASN A N 1
ATOM 1459 C CA . ASN A 1 186 ? 3.841 -8.073 -2.358 1.00 88.31 186 ASN A CA 1
ATOM 1460 C C . ASN A 1 186 ? 4.975 -8.329 -1.354 1.00 88.31 186 ASN A C 1
ATOM 1462 O O . ASN A 1 186 ? 4.727 -8.753 -0.228 1.00 88.31 186 ASN A O 1
ATOM 1466 N N . LEU A 1 187 ? 6.221 -8.125 -1.784 1.00 84.69 187 LEU A N 1
ATOM 1467 C CA . LEU A 1 187 ? 7.412 -8.298 -0.948 1.00 84.69 187 LEU A CA 1
ATOM 1468 C C . LEU A 1 187 ? 7.553 -7.114 0.016 1.00 84.69 187 LEU A C 1
ATOM 1470 O O . LEU A 1 187 ? 8.154 -6.102 -0.332 1.00 84.69 187 LEU A O 1
ATOM 1474 N N . ILE A 1 188 ? 6.963 -7.230 1.204 1.00 83.31 188 ILE A N 1
ATOM 1475 C CA . ILE A 1 188 ? 7.077 -6.210 2.251 1.00 83.31 188 ILE A CA 1
ATOM 1476 C C . ILE A 1 188 ? 8.409 -6.405 2.970 1.00 83.31 188 ILE A C 1
ATOM 1478 O O . ILE A 1 188 ? 8.594 -7.378 3.699 1.00 83.31 188 ILE A O 1
ATOM 1482 N N . ALA A 1 189 ? 9.335 -5.491 2.713 1.00 80.00 189 ALA A N 1
ATOM 1483 C CA . ALA A 1 189 ? 10.619 -5.396 3.382 1.00 80.00 189 ALA A CA 1
ATOM 1484 C C . ALA A 1 189 ? 11.159 -3.980 3.197 1.00 80.00 189 ALA A C 1
ATOM 1486 O O . ALA A 1 189 ? 10.926 -3.357 2.156 1.00 80.00 189 ALA A O 1
ATOM 1487 N N . ASP A 1 190 ? 11.906 -3.505 4.188 1.00 79.50 190 ASP A N 1
ATOM 1488 C CA . ASP A 1 190 ? 12.442 -2.149 4.189 1.00 79.50 190 ASP A CA 1
ATOM 1489 C C . ASP A 1 190 ? 13.283 -1.893 2.927 1.00 79.50 190 ASP A C 1
ATOM 1491 O O . ASP A 1 190 ? 14.158 -2.684 2.570 1.00 79.50 190 ASP A O 1
ATOM 1495 N N . GLY A 1 191 ? 12.948 -0.832 2.194 1.00 80.88 191 GLY A N 1
ATOM 1496 C CA . GLY A 1 191 ? 13.605 -0.473 0.933 1.00 80.88 191 GLY A CA 1
ATOM 1497 C C . GLY A 1 191 ? 13.294 -1.356 -0.289 1.00 80.88 191 GLY A C 1
ATOM 1498 O O . GLY A 1 191 ? 13.771 -1.054 -1.382 1.00 80.88 191 GLY A O 1
ATOM 1499 N N . CYS A 1 192 ? 12.483 -2.418 -0.184 1.00 88.62 192 CYS A N 1
ATOM 1500 C CA . CYS A 1 192 ? 12.151 -3.250 -1.346 1.00 88.62 192 CYS A CA 1
ATOM 1501 C C . CYS A 1 192 ? 11.100 -2.579 -2.239 1.00 88.62 192 CYS A C 1
ATOM 1503 O O . CYS A 1 192 ? 9.991 -2.304 -1.799 1.00 88.62 192 CYS A O 1
ATOM 1505 N N . VAL A 1 193 ? 11.375 -2.393 -3.527 1.00 89.75 193 VAL A N 1
ATOM 1506 C CA . VAL A 1 193 ? 10.416 -1.772 -4.469 1.00 89.75 193 VAL A CA 1
ATOM 1507 C C . VAL A 1 193 ? 9.730 -2.786 -5.387 1.00 89.75 193 VAL A C 1
ATOM 1509 O O . VAL A 1 193 ? 8.906 -2.418 -6.215 1.00 89.75 193 VAL A O 1
ATOM 1512 N N . GLY A 1 194 ? 10.023 -4.077 -5.212 1.00 90.88 194 GLY A N 1
ATOM 1513 C CA . GLY A 1 194 ? 9.456 -5.169 -5.998 1.00 90.88 194 GLY A CA 1
ATOM 1514 C C . GLY A 1 194 ? 10.223 -5.450 -7.288 1.00 90.88 194 GLY A C 1
ATOM 1515 O O . GLY A 1 194 ? 11.448 -5.381 -7.317 1.00 90.88 194 GLY A O 1
ATOM 1516 N N . TYR A 1 195 ? 9.495 -5.832 -8.334 1.00 90.62 195 TYR A N 1
ATOM 1517 C CA . TYR A 1 195 ? 10.070 -6.334 -9.582 1.00 90.62 195 TYR A CA 1
ATOM 1518 C C . TYR A 1 195 ? 10.023 -5.276 -10.687 1.00 90.62 195 TYR A C 1
ATOM 1520 O O . TYR A 1 195 ? 9.113 -4.442 -10.665 1.00 90.62 195 TYR A O 1
ATOM 1528 N N . PRO A 1 196 ? 10.936 -5.339 -11.674 1.00 92.75 196 PRO A N 1
ATOM 1529 C CA . PRO A 1 196 ? 10.848 -4.517 -12.872 1.00 92.75 196 PRO A CA 1
ATOM 1530 C C . PRO A 1 196 ? 9.509 -4.689 -13.595 1.00 92.75 196 PRO A C 1
ATOM 1532 O O . PRO A 1 196 ? 8.917 -5.777 -13.597 1.00 92.75 196 PRO A O 1
ATOM 1535 N N . LEU A 1 197 ? 9.040 -3.614 -14.225 1.00 90.69 197 LEU A N 1
ATOM 1536 C CA . LEU A 1 197 ? 7.871 -3.640 -15.093 1.00 90.69 197 LEU A CA 1
ATOM 1537 C C . LEU A 1 197 ? 8.112 -4.578 -16.292 1.00 90.69 197 LEU A C 1
ATOM 1539 O O . LEU A 1 197 ? 9.234 -4.949 -16.642 1.00 90.69 197 LEU A O 1
ATOM 1543 N N . THR A 1 198 ? 7.029 -4.986 -16.952 1.00 87.88 198 THR A N 1
ATOM 1544 C CA . THR A 1 198 ? 7.133 -5.812 -18.161 1.00 87.88 198 THR A CA 1
ATOM 1545 C C . THR A 1 198 ? 7.915 -5.054 -19.233 1.00 87.88 198 THR A C 1
ATOM 1547 O O . THR A 1 198 ? 7.569 -3.919 -19.539 1.00 87.88 198 THR A O 1
ATOM 1550 N N . LYS A 1 199 ? 8.909 -5.715 -19.841 1.00 89.81 199 LYS A N 1
ATOM 1551 C CA . LYS A 1 199 ? 9.841 -5.121 -20.820 1.00 89.81 199 LYS A CA 1
ATOM 1552 C C . LYS A 1 199 ? 10.782 -4.055 -20.232 1.00 89.81 199 LYS A C 1
ATOM 1554 O O . LYS A 1 199 ? 11.312 -3.244 -20.980 1.00 89.81 199 LYS A O 1
ATOM 1559 N N . THR A 1 200 ? 11.009 -4.071 -18.920 1.00 90.19 200 THR A N 1
ATOM 1560 C CA . THR A 1 200 ? 12.022 -3.244 -18.255 1.00 90.19 200 THR A CA 1
ATOM 1561 C C . THR A 1 200 ? 13.117 -4.141 -17.692 1.00 90.19 200 THR A C 1
ATOM 1563 O O . THR A 1 200 ? 12.835 -5.099 -16.973 1.00 90.19 200 THR A O 1
ATOM 1566 N N . GLU A 1 201 ? 14.368 -3.820 -18.008 1.00 90.00 201 GLU A N 1
ATOM 1567 C CA . GLU A 1 201 ? 15.548 -4.484 -17.459 1.00 90.00 201 GLU A CA 1
ATOM 1568 C C . GLU A 1 201 ? 16.230 -3.557 -16.454 1.00 90.00 201 GLU A C 1
ATOM 1570 O O . GLU A 1 201 ? 16.352 -2.355 -16.681 1.00 90.00 201 GLU A O 1
ATOM 1575 N N . VAL A 1 202 ? 16.659 -4.119 -15.326 1.00 88.62 202 VAL A N 1
ATOM 1576 C CA . VAL A 1 202 ? 17.373 -3.390 -14.275 1.00 88.62 202 VAL A CA 1
ATOM 1577 C C . VAL A 1 202 ? 18.663 -4.136 -13.986 1.00 88.62 202 VAL A C 1
ATOM 1579 O O . VAL A 1 202 ? 18.664 -5.361 -13.855 1.00 88.62 202 VAL A O 1
ATOM 1582 N N . ARG A 1 203 ? 19.763 -3.392 -13.885 1.00 87.31 203 ARG A N 1
ATOM 1583 C CA . ARG A 1 203 ? 21.091 -3.914 -13.574 1.00 87.31 203 ARG A CA 1
ATOM 1584 C C . ARG A 1 203 ? 21.705 -3.066 -12.470 1.00 87.31 203 ARG A C 1
ATOM 1586 O O . ARG A 1 203 ? 21.654 -1.843 -12.541 1.00 87.31 203 ARG A O 1
ATOM 1593 N N . VAL A 1 204 ? 22.287 -3.725 -11.474 1.00 86.19 204 VAL A N 1
ATOM 1594 C CA . VAL A 1 204 ? 23.159 -3.071 -10.493 1.00 86.19 204 VAL A CA 1
ATOM 1595 C C . VAL A 1 204 ? 24.552 -3.010 -11.106 1.00 86.19 204 VAL A C 1
ATOM 1597 O O . VAL A 1 204 ? 25.054 -4.028 -11.581 1.00 86.19 204 VAL A O 1
ATOM 1600 N N . VAL A 1 205 ? 25.135 -1.817 -11.152 1.00 84.62 205 VAL A N 1
ATOM 1601 C CA . VAL A 1 205 ? 26.465 -1.570 -11.716 1.00 84.62 205 VAL A CA 1
ATOM 1602 C C . VAL A 1 205 ? 27.343 -1.020 -10.601 1.00 84.62 205 VAL A C 1
ATOM 1604 O O . VAL A 1 205 ? 26.887 -0.179 -9.826 1.00 84.62 205 VAL A O 1
ATOM 1607 N N . ASP A 1 206 ? 28.567 -1.533 -10.503 1.00 85.19 206 ASP A N 1
ATOM 1608 C CA . ASP A 1 206 ? 29.581 -1.010 -9.592 1.00 85.19 206 ASP A CA 1
ATOM 1609 C C . ASP A 1 206 ? 29.972 0.412 -10.040 1.00 85.19 206 ASP A C 1
ATOM 1611 O O . ASP A 1 206 ? 30.282 0.586 -11.222 1.00 85.19 206 ASP A O 1
ATOM 1615 N N . PRO A 1 207 ? 29.925 1.431 -9.162 1.00 79.00 207 PRO A N 1
ATOM 1616 C CA . PRO A 1 207 ? 30.311 2.795 -9.519 1.00 79.00 207 PRO A CA 1
ATOM 1617 C C . PRO A 1 207 ? 31.740 2.907 -10.071 1.00 79.00 207 PRO A C 1
ATOM 1619 O O . PRO A 1 207 ? 31.983 3.790 -10.893 1.00 79.00 207 PRO A O 1
ATOM 1622 N N . ASP A 1 208 ? 32.653 2.014 -9.674 1.00 79.94 208 ASP A N 1
ATOM 1623 C CA . ASP A 1 208 ? 34.055 2.031 -10.111 1.00 79.94 208 ASP A CA 1
ATOM 1624 C C . ASP A 1 208 ? 34.281 1.258 -11.423 1.00 79.94 208 ASP A C 1
ATOM 1626 O O . ASP A 1 208 ? 35.332 1.373 -12.065 1.00 79.94 208 ASP A O 1
ATOM 1630 N N . ALA A 1 209 ? 33.286 0.490 -11.877 1.00 73.12 209 ALA A N 1
ATOM 1631 C CA . ALA A 1 209 ? 33.315 -0.125 -13.193 1.00 73.12 209 ALA A CA 1
ATOM 1632 C C . ALA A 1 209 ? 33.025 0.951 -14.247 1.00 73.12 209 ALA A C 1
ATOM 1634 O O . ALA A 1 209 ? 31.869 1.234 -14.556 1.00 73.12 209 ALA A O 1
ATOM 1635 N N . PHE A 1 210 ? 34.076 1.548 -14.818 1.00 55.97 210 PHE A N 1
ATOM 1636 C CA . PHE A 1 210 ? 33.974 2.414 -15.994 1.00 55.97 210 PHE A CA 1
ATOM 1637 C C . PHE A 1 210 ? 33.167 1.705 -17.085 1.00 55.97 210 PHE A C 1
ATOM 1639 O O . PHE A 1 210 ? 33.652 0.798 -17.766 1.00 55.97 210 PHE A O 1
ATOM 1646 N N . VAL A 1 211 ? 31.910 2.107 -17.246 1.00 56.91 211 VAL A N 1
ATOM 1647 C CA . VAL A 1 211 ? 31.055 1.582 -18.300 1.00 56.91 211 VAL A CA 1
ATOM 1648 C C . VAL A 1 211 ? 31.518 2.242 -19.589 1.00 56.91 211 VAL A C 1
ATOM 1650 O O . VAL A 1 211 ? 31.152 3.377 -19.872 1.00 56.91 211 VAL A O 1
ATOM 1653 N N . GLN A 1 212 ? 32.343 1.551 -20.376 1.00 54.16 212 GLN A N 1
ATOM 1654 C CA . GLN A 1 212 ? 32.427 1.876 -21.796 1.00 54.16 212 GLN A CA 1
ATOM 1655 C C . GLN A 1 212 ? 30.996 1.796 -22.346 1.00 54.16 212 GLN A C 1
ATOM 1657 O O . GLN A 1 212 ? 30.313 0.788 -22.131 1.00 54.16 212 GLN A O 1
ATOM 1662 N N . ASP A 1 213 ? 30.527 2.860 -23.002 1.00 52.31 213 ASP A N 1
ATOM 1663 C CA . ASP A 1 213 ? 29.231 2.931 -23.689 1.00 52.31 213 ASP A CA 1
ATOM 1664 C C . ASP A 1 213 ? 29.232 2.026 -24.932 1.00 52.31 213 ASP A C 1
ATOM 1666 O O . ASP A 1 213 ? 29.076 2.457 -26.070 1.00 52.31 213 ASP A O 1
ATOM 1670 N N . VAL A 1 214 ? 29.465 0.735 -24.717 1.00 51.81 214 VAL A N 1
ATOM 1671 C CA . VAL A 1 214 ? 29.272 -0.309 -25.712 1.00 51.81 214 VAL A CA 1
ATOM 1672 C C . VAL A 1 214 ? 27.802 -0.696 -25.664 1.00 51.81 214 VAL A C 1
ATOM 1674 O O . VAL A 1 214 ? 27.220 -0.798 -24.578 1.00 51.81 214 VAL A O 1
ATOM 1677 N N . GLU A 1 215 ? 27.203 -0.920 -26.832 1.00 52.34 215 GLU A N 1
ATOM 1678 C CA . GLU A 1 215 ? 25.852 -1.461 -26.957 1.00 52.34 215 GLU A CA 1
ATOM 1679 C C . GLU A 1 215 ? 25.722 -2.700 -26.059 1.00 52.34 215 GLU A C 1
ATOM 1681 O O . GLU A 1 215 ? 26.391 -3.722 -26.235 1.00 52.34 215 GLU A O 1
ATOM 1686 N N . ARG A 1 216 ? 24.945 -2.550 -24.985 1.00 56.59 216 ARG A N 1
ATOM 1687 C CA . ARG A 1 216 ? 24.958 -3.491 -23.866 1.00 56.59 216 ARG A CA 1
ATOM 1688 C C . ARG A 1 216 ? 24.211 -4.746 -24.296 1.00 56.59 216 ARG A C 1
ATOM 1690 O O . ARG A 1 216 ? 23.023 -4.674 -24.597 1.00 56.59 216 ARG A O 1
ATOM 1697 N N . ALA A 1 217 ? 24.893 -5.892 -24.283 1.00 53.66 217 ALA A N 1
ATOM 1698 C CA . ALA A 1 217 ? 24.276 -7.176 -24.599 1.00 53.66 217 ALA A CA 1
ATOM 1699 C C . ALA A 1 217 ? 23.000 -7.392 -23.752 1.00 53.66 217 ALA A C 1
ATOM 1701 O O . ALA A 1 217 ? 23.027 -7.113 -22.540 1.00 53.66 217 ALA A O 1
ATOM 1702 N N . PRO A 1 218 ? 21.895 -7.868 -24.363 1.00 50.22 218 PRO A N 1
ATOM 1703 C CA . PRO A 1 218 ? 20.640 -8.097 -23.659 1.00 50.22 218 PRO A CA 1
ATOM 1704 C C . PRO A 1 218 ? 20.865 -9.087 -22.518 1.00 50.22 218 PRO A C 1
ATOM 1706 O O . PRO A 1 218 ? 21.536 -10.109 -22.687 1.00 50.22 218 PRO A O 1
ATOM 1709 N N . VAL A 1 219 ? 20.324 -8.782 -21.337 1.00 52.59 219 VAL A N 1
ATOM 1710 C CA . VAL A 1 219 ? 20.420 -9.702 -20.203 1.00 52.59 219 VAL A CA 1
ATOM 1711 C C . VAL A 1 219 ? 19.608 -10.943 -20.562 1.00 52.59 219 VAL A C 1
ATOM 1713 O O . VAL A 1 219 ? 18.398 -10.860 -20.772 1.00 52.59 219 VAL A O 1
ATOM 1716 N N . SER A 1 220 ? 20.266 -12.104 -20.645 1.00 43.88 220 SER A N 1
ATOM 1717 C CA . SER A 1 220 ? 19.589 -13.385 -20.852 1.00 43.88 220 SER A CA 1
ATOM 1718 C C . SER A 1 220 ? 18.452 -13.501 -19.842 1.00 43.88 220 SER A C 1
ATOM 1720 O O . SER A 1 220 ? 18.682 -13.420 -18.633 1.00 43.88 220 SER A O 1
ATOM 1722 N N . THR A 1 221 ? 17.230 -13.622 -20.349 1.00 39.44 221 THR A N 1
ATOM 1723 C CA . THR A 1 221 ? 15.988 -13.554 -19.587 1.00 39.44 221 THR A CA 1
ATOM 1724 C C . THR A 1 221 ? 16.084 -14.432 -18.342 1.00 39.44 221 THR A C 1
ATOM 1726 O O . THR A 1 221 ? 16.108 -15.657 -18.448 1.00 39.44 221 THR A O 1
ATOM 1729 N N . VAL A 1 222 ? 16.146 -13.820 -17.153 1.00 40.19 222 VAL A N 1
ATOM 1730 C CA . VAL A 1 222 ? 16.024 -14.557 -15.890 1.00 40.19 222 VAL A CA 1
ATOM 1731 C C . VAL A 1 222 ? 14.702 -15.312 -15.967 1.00 40.19 222 VAL A C 1
ATOM 1733 O O . VAL A 1 222 ? 13.637 -14.698 -16.083 1.00 40.19 222 VAL A O 1
ATOM 1736 N N . GLN A 1 223 ? 14.790 -16.643 -16.004 1.00 33.91 223 GLN A N 1
ATOM 1737 C CA . GLN A 1 223 ? 13.646 -17.521 -16.202 1.00 33.91 223 GLN A CA 1
ATOM 1738 C C . GLN A 1 223 ? 12.535 -17.147 -15.219 1.00 33.91 223 GLN A C 1
ATOM 1740 O O . GLN A 1 223 ? 12.719 -17.157 -14.000 1.00 33.91 223 GLN A O 1
ATOM 1745 N N . ARG A 1 224 ? 11.374 -16.783 -15.772 1.00 37.56 224 ARG A N 1
ATOM 1746 C CA . ARG A 1 224 ? 10.155 -16.537 -15.005 1.00 37.56 224 ARG A CA 1
ATOM 1747 C C . ARG A 1 224 ? 9.758 -17.837 -14.300 1.00 37.56 224 ARG A C 1
ATOM 1749 O O . ARG A 1 224 ? 9.282 -18.757 -14.957 1.00 37.56 224 ARG A O 1
ATOM 1756 N N . GLY A 1 225 ? 9.944 -17.878 -12.981 1.00 33.31 225 GLY A N 1
ATOM 1757 C CA . GLY A 1 225 ? 9.387 -18.874 -12.055 1.00 33.31 225 GLY A CA 1
ATOM 1758 C C . GLY A 1 225 ? 8.418 -18.261 -11.043 1.00 33.31 225 GLY A C 1
ATOM 1759 O O . GLY A 1 225 ? 8.566 -17.073 -10.663 1.00 33.31 225 GLY A O 1
#

Organism: NCBI:txid267567